Protein AF-A0A0B7JUS2-F1 (afdb_monomer)

Radius of gyration: 31.85 Å; Cα contacts (8 Å, |Δi|>4): 244; chains: 1; bounding box: 98×99×51 Å

Foldseek 3Di:
DDDDDDDDPDPDPPPPPDDDPPPPPPPPPPPPDPDDPVLPDQQWQAWFDDPNDTDTDGDDPQWGWDDDDLAIETFRPVDPDTWAFDDDDPQAWGDTPVDIDGHDPQQRGWEWEWRAQAPPRPRTRIHIDGHNDNDYTYGYHDDPPVVDPPVPPPPDDDDDDDDDDDDDDDDDDDDDDDDDDDDDDDDDDPPPPPPPPVVVVVVVVVVVVVVVVVVVVVVVVVD

Mean predicted aligned error: 17.85 Å

pLDDT: mean 74.77, std 21.95, range [39.03, 98.19]

Sequence (223 aa):
MRNYFFRAQQWCCTILTLGFLVLTPVAQQASSTTQAPDQYAPNFIGYVSSTGSYVRITCAPELIYSSSGSYAACLNMSHTRTAIATTCVSGSMPVYPRSTVTCPETAPLCAWDYVNSNLKDEVPLTMIGCGTTSDPWDYYRETTTSASLESTSYQGDSTTLETVTTSTSRETSFSSDTPSQDSPSKQTNLAWIAGPIVGGIAGIAIIALLSWIVILLRRRAAR

Solvent-accessible surface area (backbone atoms only — not comparable to full-atom values): 14709 Å² total; per-residue (Å²): 135,88,89,91,85,91,89,86,87,83,86,82,85,84,82,85,84,86,82,76,86,71,78,68,79,77,77,76,73,80,77,80,69,86,70,63,80,77,75,67,47,59,24,52,66,23,27,36,78,52,98,93,40,75,46,84,42,60,39,60,96,76,22,32,49,47,73,60,91,63,25,28,41,66,36,50,81,90,47,98,75,77,71,58,33,79,49,63,48,94,53,24,21,40,31,33,95,87,50,71,48,76,39,52,88,88,17,46,27,32,23,51,30,35,43,21,68,34,95,80,52,88,77,48,28,36,28,51,47,62,25,82,52,74,75,64,49,62,27,25,57,44,66,83,60,84,78,62,77,72,77,76,75,75,78,78,76,87,78,90,72,94,75,84,85,86,82,92,80,84,88,80,90,79,89,79,92,75,83,87,77,90,75,85,84,81,82,79,82,80,82,80,78,75,65,67,65,61,54,54,58,55,50,51,54,51,53,54,52,54,54,51,52,55,54,54,53,54,61,58,74,75,109

Organism: Bionectria ochroleuca (NCBI:txid29856)

Secondary structure (DSSP, 8-state):
-------SSSSSSSSSSSS-----------------GGGG-TTEEEEEEETTEEEEEE--TT-EEEEETTEEEEE-TTSS------EEETTTEEEETTEE-PPPTTS-EEEEEEEESSTT-SSPEEEEEEES--PPPEEESS-STTS-------------------------------------------TTS-HHHHHHHHHHHHHHHHHHHHHHHHHHHT-

Structure (mmCIF, N/CA/C/O backbone):
data_AF-A0A0B7JUS2-F1
#
_entry.id   AF-A0A0B7JUS2-F1
#
loop_
_atom_site.group_PDB
_atom_site.id
_atom_site.type_symbol
_atom_site.label_atom_id
_atom_site.label_alt_id
_atom_site.label_comp_id
_atom_site.label_asym_id
_atom_site.label_entity_id
_atom_site.label_seq_id
_atom_site.pdbx_PDB_ins_code
_atom_site.Cartn_x
_atom_site.Cartn_y
_atom_site.Cartn_z
_atom_site.occupancy
_atom_site.B_iso_or_equiv
_atom_site.auth_seq_id
_atom_site.auth_comp_id
_atom_site.auth_asym_id
_atom_site.auth_atom_id
_atom_site.pdbx_PDB_model_num
ATOM 1 N N . MET A 1 1 ? -32.398 -64.517 30.453 1.00 39.03 1 MET A N 1
ATOM 2 C CA . MET A 1 1 ? -31.268 -63.568 30.579 1.00 39.03 1 MET A CA 1
ATOM 3 C C . MET A 1 1 ? -31.424 -62.547 29.462 1.00 39.03 1 MET A C 1
ATOM 5 O O . MET A 1 1 ? -31.426 -62.936 28.309 1.00 39.03 1 MET A O 1
ATOM 9 N N . ARG A 1 2 ? -32.001 -61.386 29.790 1.00 45.00 2 ARG A N 1
ATOM 10 C CA . ARG A 1 2 ? -31.298 -60.106 30.016 1.00 45.00 2 ARG A CA 1
ATOM 11 C C . ARG A 1 2 ? -30.821 -59.484 28.697 1.00 45.00 2 ARG A C 1
ATOM 13 O O . ARG A 1 2 ? -29.834 -59.945 28.145 1.00 45.00 2 ARG A O 1
ATOM 20 N N . ASN A 1 3 ? -31.531 -58.449 28.230 1.00 42.88 3 ASN A N 1
ATOM 21 C CA . ASN A 1 3 ? -31.010 -57.081 28.047 1.00 42.88 3 ASN A CA 1
ATOM 22 C C . ASN A 1 3 ? -31.950 -56.243 27.151 1.00 42.88 3 ASN A C 1
ATOM 24 O O . ASN A 1 3 ? -31.751 -56.133 25.949 1.00 42.88 3 ASN A O 1
ATOM 28 N N . TYR A 1 4 ? -32.957 -55.618 27.770 1.00 46.12 4 TYR A N 1
ATOM 29 C CA . TYR A 1 4 ? -33.745 -54.514 27.206 1.00 46.12 4 TYR A CA 1
ATOM 30 C C . TYR A 1 4 ? -33.759 -53.378 28.226 1.00 46.12 4 TYR A C 1
ATOM 32 O O . TYR A 1 4 ? -34.726 -53.233 28.953 1.00 46.12 4 TYR A O 1
ATOM 40 N N . PHE A 1 5 ? -32.680 -52.615 28.358 1.00 51.25 5 PHE A N 1
ATOM 41 C CA . PHE A 1 5 ? -32.701 -51.361 29.116 1.00 51.25 5 PHE A CA 1
ATOM 42 C C . PHE A 1 5 ? -31.496 -50.532 28.677 1.00 51.25 5 PHE A C 1
ATOM 44 O O . PHE A 1 5 ? -30.383 -51.026 28.798 1.00 51.25 5 PHE A O 1
ATOM 51 N N . PHE A 1 6 ? -31.762 -49.328 28.154 1.00 41.69 6 PHE A N 1
ATOM 52 C CA . PHE A 1 6 ? -30.872 -48.181 27.858 1.00 41.69 6 PHE A CA 1
ATOM 53 C C . PHE A 1 6 ? -31.099 -47.570 26.462 1.00 41.69 6 PHE A C 1
ATOM 55 O O . PHE A 1 6 ? -30.217 -47.542 25.611 1.00 41.69 6 PHE A O 1
ATOM 62 N N . ARG A 1 7 ? -32.297 -47.020 26.229 1.00 46.94 7 ARG A N 1
ATOM 63 C CA . ARG A 1 7 ? -32.539 -45.983 25.206 1.00 46.94 7 ARG A CA 1
ATOM 64 C C . ARG A 1 7 ? -33.643 -45.038 25.684 1.00 46.94 7 ARG A C 1
ATOM 66 O O . ARG A 1 7 ? -34.773 -45.134 25.228 1.00 46.94 7 ARG A O 1
ATOM 73 N N . ALA A 1 8 ? -33.343 -44.159 26.640 1.00 48.91 8 ALA A N 1
ATOM 74 C CA . ALA A 1 8 ? -34.313 -43.145 27.078 1.00 48.91 8 ALA A CA 1
ATOM 75 C C . ALA A 1 8 ? -33.701 -41.805 27.529 1.00 48.91 8 ALA A C 1
ATOM 77 O O . ALA A 1 8 ? -34.406 -40.991 28.112 1.00 48.91 8 ALA A O 1
ATOM 78 N N . GLN A 1 9 ? -32.414 -41.531 27.279 1.00 47.81 9 GLN A N 1
ATOM 79 C CA . GLN A 1 9 ? -31.754 -40.395 27.941 1.00 47.81 9 GLN A CA 1
ATOM 80 C C . GLN A 1 9 ? -30.793 -39.618 27.037 1.00 47.81 9 GLN A C 1
ATOM 82 O O . GLN A 1 9 ? -29.640 -39.399 27.384 1.00 47.81 9 GLN A O 1
ATOM 87 N N . GLN A 1 10 ? -31.266 -39.202 25.857 1.00 47.12 10 GLN A N 1
ATOM 88 C CA . GLN A 1 10 ? -30.464 -38.373 24.938 1.00 47.12 10 GLN A CA 1
ATOM 89 C C . GLN A 1 10 ? -31.232 -37.247 24.223 1.00 47.12 10 GLN A C 1
ATOM 91 O O . GLN A 1 10 ? -30.682 -36.607 23.338 1.00 47.12 10 GLN A O 1
ATOM 96 N N . TRP A 1 11 ? -32.476 -36.952 24.618 1.00 47.97 11 TRP A N 1
ATOM 97 C CA . TRP A 1 11 ? -33.365 -36.045 23.867 1.00 47.97 11 TRP A CA 1
ATOM 98 C C . TRP A 1 11 ? -33.794 -34.773 24.623 1.00 47.97 11 TRP A C 1
ATOM 100 O O . TRP A 1 11 ? -34.804 -34.179 24.270 1.00 47.97 11 TRP A O 1
ATOM 110 N N . CYS A 1 12 ? -33.056 -34.329 25.651 1.00 41.72 12 CYS A N 1
ATOM 111 C CA . CYS A 1 12 ? -33.468 -33.158 26.451 1.00 41.72 12 CYS A CA 1
ATOM 112 C C . CYS A 1 12 ? -32.498 -31.959 26.451 1.00 41.72 12 CYS A C 1
ATOM 114 O O . CYS A 1 12 ? -32.797 -30.955 27.084 1.00 41.72 12 CYS A O 1
ATOM 116 N N . CYS A 1 13 ? -31.369 -32.011 25.732 1.00 42.12 13 CYS A N 1
ATOM 117 C CA . CYS A 1 13 ? -30.352 -30.941 25.768 1.00 42.12 13 CYS A CA 1
ATOM 118 C C . CYS A 1 13 ? -30.099 -30.232 24.424 1.00 42.12 13 CYS A C 1
ATOM 120 O O . CYS A 1 13 ? -29.044 -29.638 24.234 1.00 42.12 13 CYS A O 1
ATOM 122 N N . THR A 1 14 ? -31.050 -30.262 23.487 1.00 47.09 14 THR A N 1
ATOM 123 C CA . THR A 1 14 ? -30.890 -29.681 22.134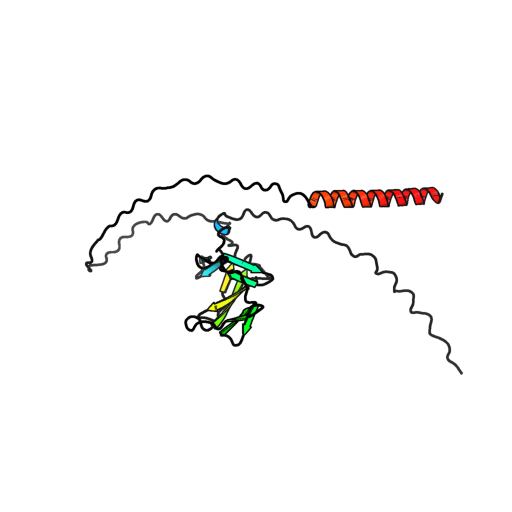 1.00 47.09 14 THR A CA 1
ATOM 124 C C . THR A 1 14 ? -31.897 -28.575 21.791 1.00 47.09 14 THR A C 1
ATOM 126 O O . THR A 1 14 ? -32.108 -28.288 20.619 1.00 47.09 14 THR A O 1
ATOM 129 N N . ILE A 1 15 ? -32.524 -27.925 22.783 1.00 49.84 15 ILE A N 1
ATOM 130 C CA . ILE A 1 15 ? -33.526 -26.854 22.542 1.00 49.84 15 ILE A CA 1
ATOM 131 C C . ILE A 1 15 ? -33.133 -25.493 23.171 1.00 49.84 15 ILE A C 1
ATOM 133 O O . ILE A 1 15 ? -33.895 -24.537 23.121 1.00 49.84 15 ILE A O 1
ATOM 137 N N . LEU A 1 16 ? -31.916 -25.331 23.706 1.00 47.72 16 LEU A N 1
ATOM 138 C CA . LEU A 1 16 ? -31.526 -24.110 24.441 1.00 47.72 16 LEU A CA 1
ATOM 139 C C . LEU A 1 16 ? -30.267 -23.399 23.911 1.00 47.72 16 LEU A C 1
ATOM 141 O O . LEU A 1 16 ? -29.521 -22.798 24.673 1.00 47.72 16 LEU A O 1
ATOM 145 N N . THR A 1 17 ? -30.050 -23.418 22.592 1.00 49.06 17 THR A N 1
ATOM 146 C CA . THR A 1 17 ? -28.997 -22.629 21.913 1.00 49.06 17 THR A CA 1
ATOM 147 C C . THR A 1 17 ? -29.486 -21.986 20.607 1.00 49.06 17 THR A C 1
ATOM 149 O O . THR A 1 17 ? -28.741 -21.873 19.641 1.00 49.06 17 THR A O 1
ATOM 152 N N . LEU A 1 18 ? -30.752 -21.553 20.551 1.00 51.19 18 LEU A N 1
ATOM 153 C CA . LEU A 1 18 ? -31.357 -20.946 19.349 1.00 51.19 18 LEU A CA 1
ATOM 154 C C . LEU A 1 18 ? -31.764 -19.474 19.516 1.00 51.19 18 LEU A C 1
ATOM 156 O O . LEU A 1 18 ? -32.578 -18.959 18.757 1.00 51.19 18 LEU A O 1
ATOM 160 N N . GLY A 1 19 ? -31.205 -18.767 20.496 1.00 50.59 19 GLY A N 1
ATOM 161 C CA . GLY A 1 19 ? -31.639 -17.400 20.761 1.00 50.59 19 GLY A CA 1
ATOM 162 C C . GLY A 1 19 ? -30.626 -16.582 21.522 1.00 50.59 19 GLY A C 1
ATOM 163 O O . GLY A 1 19 ? -30.907 -16.225 22.648 1.00 50.59 19 GLY A O 1
ATOM 164 N N . PHE A 1 20 ? -29.470 -16.312 20.919 1.00 47.41 20 PHE A N 1
ATOM 165 C CA . PHE A 1 20 ? -28.696 -15.089 21.157 1.00 47.41 20 PHE A CA 1
ATOM 166 C C . PHE A 1 20 ? -27.606 -14.972 20.079 1.00 47.41 20 PHE A C 1
ATOM 168 O O . PHE A 1 20 ? -26.412 -14.927 20.354 1.00 47.41 20 PHE A O 1
ATOM 175 N N . LEU A 1 21 ? -28.028 -14.872 18.813 1.00 47.91 21 LEU A N 1
ATOM 176 C CA . LEU A 1 21 ? -27.292 -14.029 17.869 1.00 47.91 21 LEU A CA 1
ATOM 177 C C . LEU A 1 21 ? -27.532 -12.590 18.340 1.00 47.91 21 LEU A C 1
ATOM 179 O O . LEU A 1 21 ? -28.421 -11.896 17.848 1.00 47.91 21 LEU A O 1
ATOM 183 N N . VAL A 1 22 ? -26.803 -12.180 19.383 1.00 48.50 22 VAL A N 1
ATOM 184 C CA . VAL A 1 22 ? -26.641 -10.767 19.713 1.00 48.50 22 VAL A CA 1
ATOM 185 C C . VAL A 1 22 ? -25.911 -10.190 18.507 1.00 48.50 22 VAL A C 1
ATOM 187 O O . VAL A 1 22 ? -24.693 -10.289 18.401 1.00 48.50 22 VAL A O 1
ATOM 190 N N . LEU A 1 23 ? -26.671 -9.644 17.559 1.00 50.03 23 LEU A N 1
ATOM 191 C CA . LEU A 1 23 ? -26.182 -8.609 16.664 1.00 50.03 23 LEU A CA 1
ATOM 192 C C . LEU A 1 23 ? -25.763 -7.461 17.578 1.00 50.03 23 LEU A C 1
ATOM 194 O O . LEU A 1 23 ? -26.564 -6.580 17.888 1.00 50.03 23 LEU A O 1
ATOM 198 N N . THR A 1 24 ? -24.542 -7.520 18.105 1.00 49.78 24 THR A N 1
ATOM 199 C CA . THR A 1 24 ? -23.924 -6.351 18.700 1.00 49.78 24 THR A CA 1
ATOM 200 C C . THR A 1 24 ? -23.832 -5.347 17.559 1.00 49.78 24 THR A C 1
ATOM 202 O O . THR A 1 24 ? -23.212 -5.649 16.535 1.00 49.78 24 THR A O 1
ATOM 205 N N . PRO A 1 25 ? -24.495 -4.181 17.650 1.00 49.66 25 PRO A N 1
ATOM 206 C CA . PRO A 1 25 ? -24.184 -3.115 16.727 1.00 49.66 25 PRO A CA 1
ATOM 207 C C . PRO A 1 25 ? -22.729 -2.771 17.024 1.00 49.66 25 PRO A C 1
ATOM 209 O O . PRO A 1 25 ? -22.423 -2.171 18.055 1.00 49.66 25 PRO A O 1
ATOM 212 N N . VAL A 1 26 ? -21.814 -3.231 16.168 1.00 58.28 26 VAL A N 1
ATOM 213 C CA . VAL A 1 26 ? -20.473 -2.668 16.112 1.00 58.28 26 VAL A CA 1
ATOM 214 C C . VAL A 1 26 ? -20.716 -1.198 15.824 1.00 58.28 26 VAL A C 1
ATOM 216 O O . VAL A 1 26 ? -21.088 -0.821 14.714 1.00 58.28 26 VAL A O 1
ATOM 219 N N . ALA A 1 27 ? -20.627 -0.383 16.871 1.00 50.25 27 ALA A N 1
ATOM 220 C CA . ALA A 1 27 ? -20.610 1.053 16.753 1.00 50.25 27 ALA A CA 1
ATOM 221 C C . ALA A 1 27 ? -19.344 1.374 15.961 1.00 50.25 27 ALA A C 1
ATOM 223 O O . ALA A 1 27 ? -18.257 1.475 16.526 1.00 50.25 27 ALA A O 1
ATOM 224 N N . GLN A 1 28 ? -19.472 1.453 14.636 1.00 46.56 28 GLN A N 1
ATOM 225 C CA . GLN A 1 28 ? -18.470 2.069 13.784 1.00 46.56 28 GLN A CA 1
ATOM 226 C C . GLN A 1 28 ? -18.454 3.542 14.179 1.00 46.56 28 GLN A C 1
ATOM 228 O O . GLN A 1 28 ? -19.209 4.358 13.653 1.00 46.56 28 GLN A O 1
ATOM 233 N N . GLN A 1 29 ? -17.654 3.864 15.194 1.00 41.31 29 GLN A N 1
ATOM 234 C CA . GLN A 1 29 ? -17.274 5.234 15.469 1.00 41.31 29 GLN A CA 1
ATOM 235 C C . GLN A 1 29 ? -16.578 5.727 14.206 1.00 41.31 29 GLN A C 1
ATOM 237 O O . GLN A 1 29 ? -15.488 5.276 13.862 1.00 41.31 29 GLN A O 1
ATOM 242 N N . ALA A 1 30 ? -17.262 6.602 13.474 1.00 47.75 30 ALA A N 1
ATOM 243 C CA . ALA A 1 30 ? -16.656 7.362 12.403 1.00 47.75 30 ALA A CA 1
ATOM 244 C C . ALA A 1 30 ? -15.668 8.329 13.060 1.00 47.75 30 ALA A C 1
ATOM 246 O O . ALA A 1 30 ? -16.024 9.444 13.437 1.00 47.75 30 ALA A O 1
ATOM 247 N N . SER A 1 31 ? -14.439 7.862 13.269 1.00 45.72 31 SER A N 1
ATOM 248 C CA . SER A 1 31 ? -13.312 8.708 13.630 1.00 45.72 31 SER A CA 1
ATOM 249 C C . SER A 1 31 ? -13.050 9.635 12.451 1.00 45.72 31 SER A C 1
ATOM 251 O O . SER A 1 31 ? -12.354 9.280 11.503 1.00 45.72 31 SER A O 1
ATOM 253 N N . SER A 1 32 ? -13.660 10.818 12.466 1.00 45.09 32 SER A N 1
ATOM 254 C CA . SER A 1 32 ? -13.294 11.901 11.561 1.00 45.09 32 SER A CA 1
ATOM 255 C C . SER A 1 32 ? -11.988 12.508 12.066 1.00 45.09 32 SER A C 1
ATOM 257 O O . SER A 1 32 ? -11.980 13.558 12.709 1.00 45.09 32 SER A O 1
ATOM 259 N N . THR A 1 33 ? -10.881 11.801 11.848 1.00 45.97 33 THR A N 1
ATOM 260 C CA . THR A 1 33 ? -9.547 12.359 12.049 1.00 45.97 33 THR A CA 1
ATOM 261 C C . THR A 1 33 ? -9.387 13.484 11.035 1.00 45.97 33 THR A C 1
ATOM 263 O O . THR A 1 33 ? -9.500 13.258 9.830 1.00 45.97 33 THR A O 1
ATOM 266 N N . THR A 1 34 ? -9.173 14.707 11.515 1.00 43.94 34 THR A N 1
ATOM 267 C CA . THR A 1 34 ? -8.807 15.862 10.689 1.00 43.94 34 THR A CA 1
ATOM 268 C C . THR A 1 34 ? -7.457 15.570 10.034 1.00 43.94 34 THR A C 1
ATOM 270 O O . THR A 1 34 ? -6.402 15.864 10.588 1.00 43.94 34 THR A O 1
ATOM 273 N N . GLN A 1 35 ? -7.495 14.900 8.885 1.00 49.31 35 GLN A N 1
ATOM 274 C CA . GLN A 1 35 ? -6.332 14.546 8.082 1.00 49.31 35 GLN A CA 1
ATOM 275 C C . GLN A 1 35 ? -5.715 15.826 7.518 1.00 49.31 35 GLN A C 1
ATOM 277 O O . GLN A 1 35 ? -6.418 16.656 6.938 1.00 49.31 35 GLN A O 1
ATOM 282 N N . ALA A 1 36 ? -4.402 15.988 7.695 1.00 55.22 36 ALA A N 1
ATOM 283 C CA . ALA A 1 36 ? -3.665 17.103 7.119 1.00 55.22 36 ALA A CA 1
ATOM 284 C C . ALA A 1 36 ? -3.895 17.162 5.591 1.00 55.22 36 ALA A C 1
ATOM 286 O O . ALA A 1 36 ? -3.914 16.111 4.941 1.00 55.22 36 ALA A O 1
ATOM 287 N N . PRO A 1 37 ? -4.061 18.361 5.004 1.00 56.62 37 PRO A N 1
ATOM 288 C CA . PRO A 1 37 ? -4.449 18.541 3.600 1.00 56.62 37 PRO A CA 1
ATOM 289 C C . PRO A 1 37 ? -3.516 17.854 2.582 1.00 56.62 37 PRO A C 1
ATOM 291 O O . PRO A 1 37 ? -3.963 17.518 1.489 1.00 56.62 37 PRO A O 1
ATOM 294 N N . ASP A 1 38 ? -2.269 17.542 2.948 1.00 54.72 38 ASP A N 1
ATOM 295 C CA . ASP A 1 38 ? -1.310 16.838 2.080 1.00 54.72 38 ASP A CA 1
ATOM 296 C C . ASP A 1 38 ? -1.563 15.327 1.917 1.00 54.72 38 ASP A C 1
ATOM 298 O O . ASP A 1 38 ? -1.042 14.715 0.976 1.00 54.72 38 ASP A O 1
ATOM 302 N N . GLN A 1 39 ? -2.393 14.709 2.770 1.00 59.00 39 GLN A N 1
ATOM 303 C CA . GLN A 1 39 ? -2.814 13.309 2.589 1.00 59.00 39 GLN A CA 1
ATOM 304 C C . GLN A 1 39 ? -3.817 13.113 1.444 1.00 59.00 39 GLN A C 1
ATOM 306 O O . GLN A 1 39 ? -4.120 11.978 1.086 1.00 59.00 39 GLN A O 1
ATOM 311 N N . TYR A 1 40 ? -4.311 14.198 0.842 1.00 68.94 40 TYR A N 1
ATOM 312 C CA . TYR A 1 40 ? -5.299 14.137 -0.237 1.00 68.94 40 TYR A CA 1
ATOM 313 C C . TYR A 1 40 ? -4.702 14.011 -1.638 1.00 68.94 40 TYR A C 1
ATOM 315 O O . TYR A 1 40 ? -5.45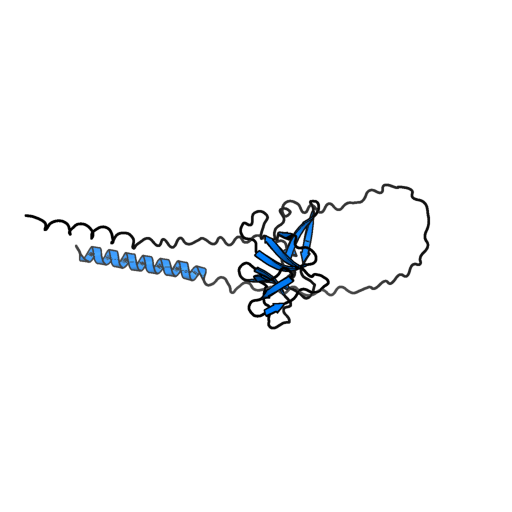5 13.878 -2.606 1.00 68.94 40 TYR A O 1
ATOM 323 N N . ALA A 1 41 ? -3.375 14.044 -1.787 1.00 88.81 41 ALA A N 1
ATOM 324 C CA . ALA A 1 41 ? -2.782 13.836 -3.100 1.00 88.81 41 ALA A CA 1
ATOM 325 C C . ALA A 1 41 ? -3.096 12.403 -3.584 1.00 88.81 41 ALA A C 1
ATOM 327 O O . ALA A 1 41 ? -2.735 11.442 -2.904 1.00 88.81 41 ALA A O 1
ATOM 328 N N . PRO A 1 42 ? -3.732 12.222 -4.756 1.00 91.69 42 PRO A N 1
ATOM 329 C CA . PRO A 1 42 ? -4.195 10.906 -5.208 1.00 91.69 42 PRO A CA 1
ATOM 330 C C . PRO A 1 42 ? -3.042 9.925 -5.468 1.00 91.69 42 PRO A C 1
ATOM 332 O O . PRO A 1 42 ? -3.235 8.716 -5.470 1.00 91.69 42 PRO A O 1
ATOM 335 N N . ASN A 1 43 ? -1.823 10.423 -5.670 1.00 94.88 43 ASN A N 1
ATOM 336 C CA . ASN A 1 43 ? -0.623 9.614 -5.852 1.00 94.88 43 ASN A CA 1
ATOM 337 C C . ASN A 1 43 ? 0.142 9.344 -4.543 1.00 94.88 43 ASN A C 1
ATOM 339 O O . ASN A 1 43 ? 1.230 8.777 -4.596 1.00 94.88 43 ASN A O 1
ATOM 343 N N . PHE A 1 44 ? -0.359 9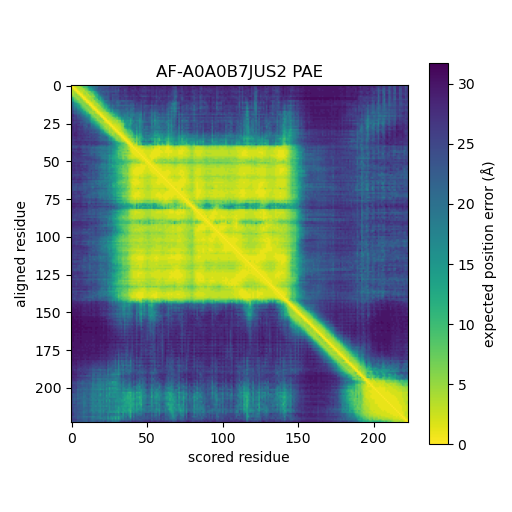.764 -3.380 1.00 94.88 44 PHE A N 1
ATOM 344 C CA . PHE A 1 44 ? 0.322 9.554 -2.103 1.00 94.88 44 PHE A CA 1
ATOM 345 C C . PHE A 1 44 ? 0.220 8.096 -1.640 1.00 94.88 44 PHE A C 1
ATOM 347 O O . PHE A 1 44 ? -0.876 7.565 -1.488 1.00 94.88 44 PHE A O 1
ATOM 354 N N . ILE A 1 45 ? 1.374 7.462 -1.402 1.00 95.88 45 ILE A N 1
ATOM 355 C CA . ILE A 1 45 ? 1.453 6.084 -0.893 1.00 95.88 45 ILE A CA 1
ATOM 356 C C . ILE A 1 45 ? 1.558 6.109 0.633 1.00 95.88 45 ILE A C 1
ATOM 358 O O . ILE A 1 45 ? 0.757 5.484 1.328 1.00 95.88 45 ILE A O 1
ATOM 362 N N . GLY A 1 46 ? 2.548 6.841 1.147 1.00 94.94 46 GLY A N 1
ATOM 363 C CA . GLY A 1 46 ? 2.893 6.882 2.563 1.00 94.94 46 GLY A CA 1
ATOM 364 C C . GLY A 1 46 ? 4.260 7.520 2.797 1.00 94.94 46 GLY A C 1
ATOM 365 O O . GLY A 1 46 ? 4.849 8.129 1.901 1.00 94.94 46 GLY A O 1
ATOM 366 N N . TYR A 1 47 ? 4.775 7.361 4.006 1.00 94.44 47 TYR A N 1
ATOM 367 C CA . TYR A 1 47 ? 6.106 7.785 4.413 1.00 94.44 47 TYR A CA 1
ATOM 368 C C . TYR A 1 47 ? 6.986 6.570 4.697 1.00 94.44 47 TYR A C 1
ATOM 370 O O . TYR A 1 47 ? 6.522 5.617 5.316 1.00 94.44 47 TYR A O 1
ATOM 378 N N . VAL A 1 48 ? 8.256 6.621 4.304 1.00 94.44 48 VAL A N 1
ATOM 379 C CA . VAL A 1 48 ? 9.259 5.601 4.657 1.00 94.44 48 VAL A CA 1
ATOM 380 C C . VAL A 1 48 ? 10.224 6.191 5.674 1.00 94.44 48 VAL A C 1
ATOM 382 O O . VAL A 1 48 ? 10.653 7.338 5.527 1.00 94.44 48 VAL A O 1
ATOM 385 N N . SER A 1 49 ? 10.560 5.421 6.710 1.00 91.00 49 SER A N 1
ATOM 386 C CA . SER A 1 49 ? 11.590 5.810 7.672 1.00 91.00 49 SER A CA 1
ATOM 387 C C . SER A 1 49 ? 12.973 5.522 7.089 1.00 91.00 49 SER A C 1
ATOM 389 O O . SER A 1 49 ? 13.333 4.369 6.870 1.00 91.00 49 SER A O 1
ATOM 391 N N . SER A 1 50 ? 13.754 6.569 6.841 1.00 89.19 50 SER A N 1
ATOM 392 C CA . SER A 1 50 ? 15.154 6.469 6.431 1.00 89.19 50 SER A CA 1
ATOM 393 C C . SER A 1 50 ? 16.001 7.299 7.383 1.00 89.19 50 SER A C 1
ATOM 395 O O . SER A 1 50 ? 15.772 8.498 7.547 1.00 89.19 50 SER A O 1
ATOM 397 N N . THR A 1 51 ? 16.987 6.670 8.030 1.00 89.56 51 THR A N 1
ATOM 398 C CA . THR A 1 51 ? 17.942 7.352 8.931 1.00 89.56 51 THR A CA 1
ATOM 399 C C . THR A 1 51 ? 17.269 8.220 10.011 1.00 89.56 51 THR A C 1
ATOM 401 O O . THR A 1 51 ? 17.739 9.306 10.332 1.00 89.56 51 THR A O 1
ATOM 404 N N . GLY A 1 52 ? 16.127 7.771 10.547 1.00 84.50 52 GLY A N 1
ATOM 405 C CA . GLY A 1 52 ? 15.368 8.496 11.577 1.00 84.50 52 GLY A CA 1
ATOM 406 C C . GLY A 1 52 ? 14.491 9.646 11.064 1.00 84.50 52 GLY A C 1
ATOM 407 O O . GLY A 1 52 ? 13.809 10.281 11.862 1.00 84.50 52 GLY A O 1
ATOM 408 N N . SER A 1 53 ? 14.467 9.900 9.753 1.00 87.81 53 SER A N 1
ATOM 409 C CA . SER A 1 53 ? 13.576 10.871 9.108 1.00 87.81 53 SER A CA 1
ATOM 410 C C . SER A 1 53 ? 12.525 10.165 8.254 1.00 87.81 53 SER A C 1
ATOM 412 O O . SER A 1 53 ? 12.795 9.125 7.656 1.00 87.81 53 SER A O 1
ATOM 414 N N . TYR A 1 54 ? 11.321 10.732 8.180 1.00 89.12 54 TYR A N 1
ATOM 415 C CA . TYR A 1 54 ? 10.254 10.222 7.321 1.00 89.12 54 TYR A CA 1
ATOM 416 C C . TYR A 1 54 ? 10.277 10.936 5.973 1.00 89.12 54 TYR A C 1
ATOM 418 O O . TYR A 1 54 ? 10.106 12.153 5.906 1.00 89.12 54 TYR A O 1
ATOM 426 N N . VAL A 1 55 ? 10.461 10.175 4.897 1.00 91.94 55 VAL A N 1
ATOM 427 C CA . VAL A 1 55 ? 10.431 10.694 3.526 1.00 91.94 55 VAL A CA 1
ATOM 428 C C . VAL A 1 55 ? 9.089 10.352 2.900 1.00 91.94 55 VAL A C 1
ATOM 430 O O . VAL A 1 55 ? 8.641 9.207 2.956 1.00 91.94 55 VAL A O 1
ATOM 433 N N . ARG A 1 56 ? 8.436 11.351 2.305 1.00 93.00 56 ARG A N 1
ATOM 434 C CA . ARG A 1 56 ? 7.168 11.178 1.592 1.00 93.00 56 ARG A CA 1
ATOM 435 C C . ARG A 1 56 ? 7.398 10.411 0.293 1.00 93.00 56 ARG A C 1
ATOM 437 O O . ARG A 1 56 ? 8.174 10.861 -0.546 1.00 93.00 56 ARG A O 1
ATOM 444 N N . ILE A 1 57 ? 6.670 9.317 0.100 1.00 95.25 57 ILE A N 1
ATOM 445 C CA . ILE A 1 57 ? 6.697 8.525 -1.128 1.00 95.25 57 ILE A CA 1
ATOM 446 C C . ILE A 1 57 ? 5.364 8.660 -1.864 1.00 95.25 57 ILE A C 1
ATOM 448 O O . ILE A 1 57 ? 4.275 8.535 -1.293 1.00 95.25 57 ILE A O 1
ATOM 452 N N . THR A 1 58 ? 5.460 8.919 -3.164 1.00 96.00 58 THR A N 1
ATOM 453 C CA . THR A 1 58 ? 4.325 8.982 -4.082 1.00 96.00 58 THR A CA 1
ATOM 454 C C . THR A 1 58 ? 4.521 8.029 -5.246 1.00 96.00 58 THR A C 1
ATOM 456 O O . THR A 1 58 ? 5.649 7.748 -5.649 1.00 96.00 58 THR A O 1
ATOM 459 N N . CYS A 1 59 ? 3.417 7.603 -5.847 1.00 96.06 59 CYS A N 1
ATOM 460 C CA . CYS A 1 59 ? 3.421 7.014 -7.172 1.00 96.06 59 CYS A CA 1
ATOM 461 C C . CYS A 1 59 ? 4.009 7.993 -8.207 1.00 96.06 59 CYS A C 1
ATOM 463 O O . CYS A 1 59 ? 4.041 9.211 -7.990 1.00 96.06 59 CYS A O 1
ATOM 465 N N . ALA A 1 60 ? 4.429 7.459 -9.360 1.00 94.19 60 ALA A N 1
ATOM 466 C CA . ALA A 1 60 ? 4.811 8.274 -10.512 1.00 94.19 60 ALA A CA 1
ATOM 467 C C . ALA A 1 60 ? 3.673 9.250 -10.901 1.00 94.19 60 ALA A C 1
ATOM 469 O O . ALA A 1 60 ? 2.511 8.934 -10.645 1.00 94.19 60 ALA A O 1
ATOM 470 N N . PRO A 1 61 ? 3.961 10.409 -11.525 1.00 91.12 61 PRO A N 1
ATOM 471 C CA . PRO A 1 61 ? 2.981 11.490 -11.714 1.00 91.12 61 PRO A CA 1
ATOM 472 C C . PRO A 1 61 ? 1.676 11.104 -12.430 1.00 91.12 61 PRO A C 1
ATOM 474 O O . PRO A 1 61 ? 0.646 11.730 -12.206 1.00 91.12 61 PRO A O 1
ATOM 477 N N . GLU A 1 62 ? 1.702 10.072 -13.273 1.00 92.38 62 GLU A N 1
ATOM 478 C CA . GLU A 1 62 ? 0.540 9.585 -14.034 1.00 92.38 62 GLU A CA 1
ATOM 479 C C . GLU A 1 62 ? -0.220 8.445 -13.338 1.00 92.38 62 GLU A C 1
ATOM 481 O O . GLU A 1 62 ? -1.206 7.917 -13.863 1.00 92.38 62 GLU A O 1
ATOM 486 N N . LEU A 1 63 ? 0.265 8.018 -12.174 1.00 94.75 63 LEU A N 1
ATOM 487 C CA . LEU A 1 63 ? -0.263 6.892 -11.427 1.00 94.75 63 LEU A CA 1
ATOM 488 C C . LEU A 1 63 ? -0.956 7.376 -10.157 1.00 94.75 63 LEU A C 1
ATOM 490 O O . LEU A 1 63 ? -0.502 8.288 -9.469 1.00 94.75 63 LEU A O 1
ATOM 494 N N . ILE A 1 64 ? -2.050 6.707 -9.826 1.00 94.75 64 ILE A N 1
ATOM 495 C CA . ILE A 1 64 ? -2.864 6.986 -8.651 1.00 94.75 64 ILE A CA 1
ATOM 496 C C . ILE A 1 64 ? -2.755 5.800 -7.706 1.00 94.75 64 ILE A C 1
ATOM 498 O O . ILE A 1 64 ? -2.819 4.644 -8.132 1.00 94.75 64 ILE A O 1
ATOM 502 N N . TYR A 1 65 ? -2.574 6.088 -6.423 1.00 95.25 65 TYR A N 1
ATOM 503 C CA . TYR A 1 65 ? -2.589 5.068 -5.394 1.00 95.25 65 TYR A CA 1
ATOM 504 C C . TYR A 1 65 ? -4.009 4.502 -5.274 1.00 95.25 65 TYR A C 1
ATOM 506 O O . TYR A 1 65 ? -4.986 5.237 -5.117 1.00 95.25 65 TYR A O 1
ATOM 514 N N . SER A 1 66 ? -4.134 3.184 -5.356 1.00 94.75 66 SER A N 1
ATOM 515 C CA . SER A 1 66 ? -5.409 2.489 -5.242 1.00 94.75 66 SER A CA 1
ATOM 516 C C . SER A 1 66 ? -5.230 1.197 -4.458 1.00 94.75 66 SER A C 1
ATOM 518 O O . SER A 1 66 ? -4.186 0.550 -4.537 1.00 94.75 66 SER A O 1
ATOM 520 N N . SER A 1 67 ? -6.253 0.815 -3.700 1.00 95.31 67 SER A N 1
ATOM 521 C CA . SER A 1 67 ? -6.267 -0.421 -2.925 1.00 95.31 67 SER A CA 1
ATOM 522 C C . SER A 1 67 ? -7.527 -1.238 -3.190 1.00 95.31 67 SER A C 1
ATOM 524 O O . SER A 1 67 ? -8.592 -0.708 -3.514 1.00 95.31 67 SER A O 1
ATOM 526 N N . SER A 1 68 ? -7.396 -2.558 -3.076 1.00 94.12 68 SER A N 1
ATOM 527 C CA . SER A 1 68 ? -8.499 -3.507 -3.200 1.00 94.12 68 SER A CA 1
ATOM 528 C C . SER A 1 68 ? -8.220 -4.739 -2.345 1.00 94.12 68 SER A C 1
ATOM 530 O O . SER A 1 68 ? -7.200 -5.409 -2.514 1.00 94.12 68 SER A O 1
ATOM 532 N N . GLY A 1 69 ? -9.125 -5.041 -1.411 1.00 94.88 69 GLY A N 1
ATOM 533 C CA . GLY A 1 69 ? -8.909 -6.101 -0.426 1.00 94.88 69 GLY A CA 1
ATOM 534 C C . GLY A 1 69 ? -7.666 -5.824 0.422 1.00 94.88 69 GLY A C 1
ATOM 535 O O . GLY A 1 69 ? -7.514 -4.724 0.945 1.00 94.88 69 GLY A O 1
ATOM 536 N N . SER A 1 70 ? -6.776 -6.811 0.523 1.00 96.88 70 SER A N 1
ATOM 537 C CA . SER A 1 70 ? -5.506 -6.718 1.261 1.00 96.88 70 SER A CA 1
ATOM 538 C C . SER A 1 70 ? -4.345 -6.168 0.427 1.00 96.88 70 SER A C 1
ATOM 540 O O . SER A 1 70 ? -3.204 -6.247 0.868 1.00 96.88 70 SER A O 1
ATOM 542 N N . TYR A 1 71 ? -4.607 -5.642 -0.775 1.00 97.56 71 TYR A N 1
ATOM 543 C CA . TYR A 1 71 ? -3.560 -5.227 -1.705 1.00 97.56 71 TYR A CA 1
ATOM 544 C C . TYR A 1 71 ? -3.667 -3.758 -2.104 1.00 97.56 71 TYR A C 1
ATOM 546 O O . TYR A 1 71 ? -4.757 -3.182 -2.148 1.00 97.56 71 TYR A O 1
ATOM 554 N N . ALA A 1 72 ? -2.527 -3.166 -2.448 1.00 97.25 72 ALA A N 1
ATOM 555 C CA . ALA A 1 72 ? -2.423 -1.817 -2.983 1.00 97.25 72 ALA A CA 1
ATOM 556 C C . ALA A 1 72 ? -1.492 -1.767 -4.201 1.00 97.25 72 ALA A C 1
ATOM 558 O O . ALA A 1 72 ? -0.625 -2.621 -4.366 1.00 97.25 72 ALA A O 1
ATOM 559 N N . ALA A 1 73 ? -1.681 -0.775 -5.068 1.00 96.75 73 ALA A N 1
ATOM 560 C CA . ALA A 1 73 ? -0.787 -0.498 -6.186 1.00 96.75 73 ALA A CA 1
ATOM 561 C C . ALA A 1 73 ? -0.914 0.951 -6.673 1.00 96.75 73 ALA A C 1
ATOM 563 O O . ALA A 1 73 ? -1.921 1.626 -6.452 1.00 96.75 73 ALA A O 1
ATOM 564 N N . CYS A 1 74 ? 0.099 1.393 -7.412 1.00 95.88 74 CYS A N 1
ATOM 565 C CA . CYS A 1 74 ? 0.050 2.597 -8.229 1.00 95.88 74 CYS A CA 1
ATOM 566 C C . CYS A 1 74 ? -0.521 2.252 -9.611 1.00 95.88 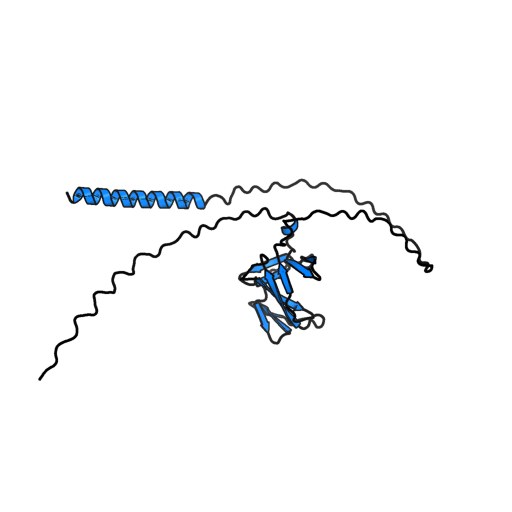74 CYS A C 1
ATOM 568 O O . CYS A 1 74 ? 0.104 1.521 -10.379 1.00 95.88 74 CYS A O 1
ATOM 570 N N . LEU A 1 75 ? -1.711 2.758 -9.931 1.00 94.69 75 LEU A N 1
ATOM 571 C CA . LEU A 1 75 ? -2.465 2.393 -11.131 1.00 94.69 75 LEU A CA 1
ATOM 572 C C . LEU A 1 75 ? -2.624 3.588 -12.074 1.00 94.69 75 LEU A C 1
ATOM 574 O O . LEU A 1 75 ? -2.907 4.702 -11.641 1.00 94.69 75 LEU A O 1
ATOM 578 N N . ASN A 1 76 ? -2.501 3.349 -13.381 1.00 93.88 76 ASN A N 1
ATOM 579 C CA . ASN A 1 76 ? -2.808 4.354 -14.396 1.00 93.88 76 ASN A CA 1
ATOM 580 C C . ASN A 1 76 ? -4.320 4.334 -14.686 1.00 93.88 76 ASN A C 1
ATOM 582 O O . ASN A 1 76 ? -4.821 3.378 -15.282 1.00 93.88 76 ASN A O 1
ATOM 586 N N . MET A 1 77 ? -5.048 5.383 -14.287 1.00 84.25 77 MET A N 1
ATOM 587 C CA . MET A 1 77 ? -6.508 5.461 -14.479 1.00 84.25 77 MET A CA 1
ATOM 588 C C . MET A 1 77 ? -6.952 5.561 -15.945 1.00 84.25 77 MET A C 1
ATOM 590 O O . MET A 1 77 ? -8.125 5.345 -16.239 1.00 84.25 77 MET A O 1
ATOM 594 N N . SER A 1 78 ? -6.040 5.846 -16.877 1.00 86.94 78 SER A N 1
ATOM 595 C CA . SER A 1 78 ? -6.363 5.905 -18.308 1.00 86.94 78 SER A CA 1
ATOM 596 C C . SER A 1 78 ? -6.569 4.516 -18.925 1.00 86.94 78 SER A C 1
ATOM 598 O O . SER A 1 78 ? -7.082 4.403 -20.037 1.00 86.94 78 SER A O 1
ATOM 600 N N . HIS A 1 79 ? -6.179 3.445 -18.225 1.00 79.50 79 HIS A N 1
ATOM 601 C CA . HIS A 1 79 ? -6.310 2.077 -18.715 1.00 79.50 79 HIS A CA 1
ATOM 602 C C . HIS A 1 79 ? -7.599 1.428 -18.202 1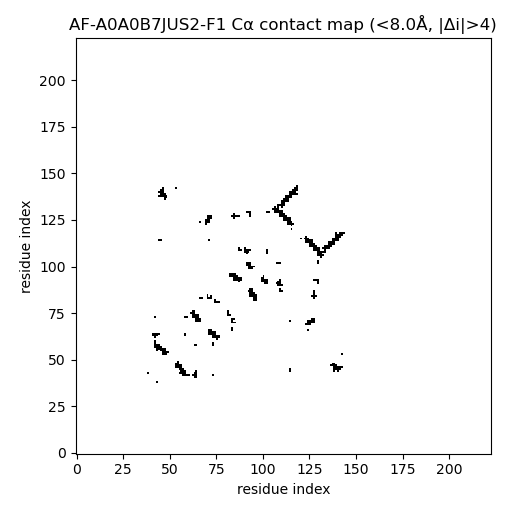.00 79.50 79 HIS A C 1
ATOM 604 O O . HIS A 1 79 ? -7.882 1.407 -17.009 1.00 79.50 79 HIS A O 1
ATOM 610 N N . THR A 1 80 ? -8.353 0.792 -19.101 1.00 67.56 80 THR A N 1
ATOM 611 C CA . THR A 1 80 ? -9.611 0.083 -18.784 1.00 67.56 80 THR A CA 1
ATOM 612 C C . THR A 1 80 ? -9.423 -1.186 -17.943 1.00 67.56 80 THR A C 1
ATOM 614 O O . THR A 1 80 ? -10.399 -1.849 -17.592 1.00 67.56 80 THR A O 1
ATOM 617 N N . ARG A 1 81 ? -8.175 -1.555 -17.623 1.00 66.69 81 ARG A N 1
ATOM 618 C CA . ARG A 1 81 ? -7.821 -2.733 -16.823 1.00 66.69 81 ARG A CA 1
ATOM 619 C C . ARG A 1 81 ? -6.805 -2.368 -15.748 1.00 66.69 81 ARG A C 1
ATOM 621 O O . ARG A 1 81 ? -5.612 -2.605 -15.902 1.00 66.69 81 ARG A O 1
ATOM 628 N N . THR A 1 82 ? -7.293 -1.819 -14.648 1.00 82.94 82 THR A N 1
ATOM 629 C CA . THR A 1 82 ? -6.508 -1.595 -13.436 1.00 82.94 82 THR A CA 1
ATOM 630 C C . THR A 1 82 ? -6.612 -2.832 -12.546 1.00 82.94 82 THR A C 1
ATOM 632 O O . THR A 1 82 ? -7.572 -3.030 -11.808 1.00 82.94 82 THR A O 1
ATOM 635 N N . ALA A 1 83 ? -5.642 -3.732 -12.686 1.00 91.50 83 ALA A N 1
ATOM 636 C CA . ALA A 1 83 ? -5.536 -4.925 -11.859 1.00 91.50 83 ALA A CA 1
ATOM 637 C C . ALA A 1 83 ? -4.396 -4.746 -10.850 1.00 91.50 83 ALA A C 1
ATOM 639 O O . ALA A 1 83 ? -3.334 -4.240 -11.204 1.00 91.50 83 ALA A O 1
ATOM 640 N N . ILE A 1 84 ? -4.613 -5.177 -9.608 1.00 95.81 84 ILE A N 1
ATOM 641 C CA . ILE A 1 84 ? -3.599 -5.166 -8.549 1.00 95.81 84 ILE A CA 1
ATOM 642 C C . ILE A 1 84 ? -2.967 -6.559 -8.486 1.00 95.81 84 ILE A C 1
ATOM 644 O O . ILE A 1 84 ? -3.682 -7.561 -8.551 1.00 95.81 84 ILE A O 1
ATOM 648 N N . ALA A 1 85 ? -1.637 -6.624 -8.424 1.00 96.94 85 ALA A N 1
ATOM 649 C CA . ALA A 1 85 ? -0.924 -7.887 -8.286 1.00 96.94 85 ALA A CA 1
ATOM 650 C C . ALA A 1 85 ? -1.138 -8.470 -6.881 1.00 96.94 85 ALA A C 1
ATOM 652 O O . ALA A 1 85 ? -1.147 -7.729 -5.901 1.00 96.94 85 ALA A O 1
ATOM 653 N N . THR A 1 86 ? -1.306 -9.789 -6.783 1.00 97.38 86 THR A N 1
ATOM 654 C CA . THR A 1 86 ? -1.636 -10.470 -5.516 1.00 97.38 86 THR A CA 1
ATOM 655 C C . THR A 1 86 ? -0.561 -11.441 -5.038 1.00 97.38 86 THR A C 1
ATOM 657 O O . THR A 1 86 ? -0.585 -11.873 -3.887 1.00 97.38 86 THR A O 1
ATOM 660 N N . THR A 1 87 ? 0.380 -11.819 -5.904 1.00 97.00 87 THR A N 1
ATOM 661 C CA . THR A 1 87 ? 1.505 -12.689 -5.543 1.00 97.00 87 THR A CA 1
ATOM 662 C C . THR A 1 87 ? 2.674 -12.521 -6.517 1.00 97.00 87 THR A C 1
ATOM 664 O O . THR A 1 87 ? 2.498 -11.995 -7.617 1.00 97.00 87 THR A O 1
ATOM 667 N N . CYS A 1 88 ? 3.851 -12.992 -6.115 1.00 96.81 88 CYS A N 1
ATOM 668 C CA . CYS A 1 88 ? 5.033 -13.129 -6.954 1.00 96.81 88 CYS A CA 1
ATOM 669 C C . CYS A 1 88 ? 5.249 -14.607 -7.294 1.0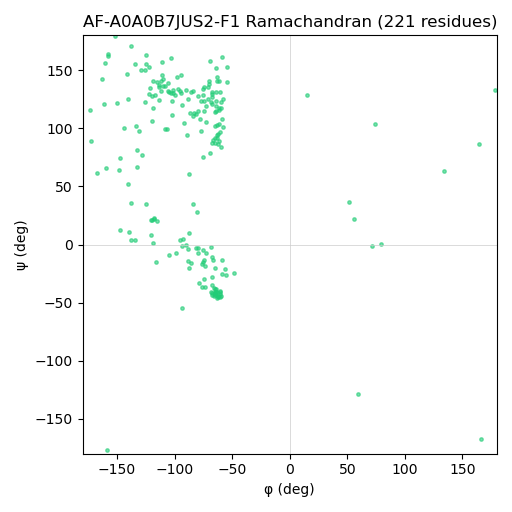0 96.81 88 CYS A C 1
ATOM 671 O O . CYS A 1 88 ? 5.263 -15.458 -6.406 1.00 96.81 88 CYS A O 1
ATOM 673 N N . VAL A 1 89 ? 5.477 -14.919 -8.569 1.00 96.19 89 VAL A N 1
ATOM 674 C CA . VAL A 1 89 ? 5.852 -16.261 -9.031 1.00 96.19 89 VAL A CA 1
ATOM 675 C C . VAL A 1 89 ? 7.304 -16.247 -9.490 1.00 96.19 89 VAL A C 1
ATOM 677 O O . VAL A 1 89 ? 7.753 -15.316 -10.160 1.00 96.19 89 VAL A O 1
ATOM 680 N N . SER A 1 90 ? 8.050 -17.280 -9.095 1.00 92.44 90 SER A N 1
ATOM 681 C CA . SER A 1 90 ? 9.455 -17.486 -9.480 1.00 92.44 90 SER A CA 1
ATOM 682 C C . SER A 1 90 ? 10.390 -16.312 -9.153 1.00 92.44 90 SER A C 1
ATOM 684 O O . SER A 1 90 ? 11.425 -16.165 -9.789 1.00 92.44 90 SER A O 1
ATOM 686 N N . GLY A 1 91 ? 10.018 -15.454 -8.195 1.00 89.69 91 GLY A N 1
ATOM 687 C CA . GLY A 1 91 ? 10.815 -14.300 -7.766 1.00 89.69 91 GLY A CA 1
ATOM 688 C C . GLY A 1 91 ? 10.905 -13.133 -8.758 1.00 89.69 91 GLY A C 1
ATOM 689 O O . GLY A 1 91 ? 11.503 -12.126 -8.406 1.00 89.69 91 GLY A O 1
ATOM 690 N N . SER A 1 92 ? 10.299 -13.217 -9.949 1.00 92.62 92 SER A N 1
ATOM 691 C CA . SER A 1 92 ? 10.436 -12.197 -11.015 1.00 92.62 92 SER A CA 1
ATOM 692 C C . SER A 1 92 ? 9.130 -11.857 -11.735 1.00 92.62 92 SER A C 1
ATOM 694 O O . SER A 1 92 ? 9.141 -11.122 -12.722 1.00 92.62 92 SER A O 1
ATOM 696 N N . MET A 1 93 ? 8.000 -12.420 -11.301 1.00 94.50 93 MET A N 1
ATOM 697 C CA . MET A 1 93 ? 6.736 -12.266 -12.016 1.00 94.50 93 MET A CA 1
ATOM 698 C C . MET A 1 93 ? 5.575 -11.911 -11.081 1.00 94.50 93 MET A C 1
ATOM 700 O O . MET A 1 93 ? 5.041 -12.810 -10.425 1.00 94.50 93 MET A O 1
ATOM 704 N N . PRO A 1 94 ? 5.135 -10.640 -11.019 1.00 94.69 94 PRO A N 1
ATOM 705 C CA . PRO A 1 94 ? 3.876 -10.291 -10.375 1.00 94.69 94 PRO A CA 1
ATOM 706 C C . PRO A 1 94 ? 2.686 -10.928 -11.107 1.00 94.69 94 PRO A C 1
ATOM 708 O O . PRO A 1 94 ? 2.546 -10.848 -12.334 1.00 94.69 94 PRO A O 1
ATOM 711 N N . VAL A 1 95 ? 1.807 -11.562 -10.334 1.00 95.88 95 VAL A N 1
ATOM 712 C CA . VAL A 1 95 ? 0.580 -12.202 -10.815 1.00 95.88 95 VAL A CA 1
ATOM 713 C C . VAL A 1 95 ? -0.612 -11.311 -10.514 1.00 95.88 95 VAL A C 1
ATOM 715 O O . VAL A 1 95 ? -0.886 -10.971 -9.365 1.00 95.88 95 VAL A O 1
ATOM 718 N N . TYR A 1 96 ? -1.347 -10.983 -11.564 1.00 94.38 96 TYR A N 1
ATOM 719 C CA . TYR A 1 96 ? -2.603 -10.252 -11.545 1.00 94.38 96 TYR A CA 1
ATOM 720 C C . TYR A 1 96 ? -3.769 -11.232 -11.753 1.00 94.38 96 TYR A C 1
ATOM 722 O O . TYR A 1 96 ? -3.579 -12.297 -12.344 1.00 94.38 96 TYR A O 1
ATOM 730 N N . PRO A 1 97 ? -5.010 -10.863 -11.389 1.00 93.50 97 PRO A N 1
ATOM 731 C CA . PRO A 1 97 ? -6.192 -11.715 -11.540 1.00 93.50 97 PRO A CA 1
ATOM 732 C C . PRO A 1 97 ? -6.399 -12.390 -12.907 1.00 93.50 97 PRO A C 1
ATOM 734 O O . PRO A 1 97 ? -7.113 -13.384 -12.991 1.00 93.50 97 PRO A O 1
ATOM 737 N N . ARG A 1 98 ? -5.847 -11.838 -13.996 1.00 93.00 98 ARG A N 1
ATOM 738 C CA . ARG A 1 98 ? -6.017 -12.365 -15.365 1.00 93.00 98 ARG A CA 1
ATOM 739 C C . ARG A 1 98 ? -4.726 -12.444 -16.177 1.00 93.00 98 ARG A C 1
ATOM 741 O O . ARG A 1 98 ? -4.788 -12.729 -17.371 1.00 93.00 98 ARG A O 1
ATOM 748 N N . SER A 1 99 ? -3.584 -12.130 -15.582 1.00 94.50 99 SER A N 1
ATOM 749 C CA . SER A 1 99 ? -2.325 -12.025 -16.317 1.00 94.50 99 SER A CA 1
ATOM 750 C C . SER A 1 99 ? -1.137 -12.126 -15.380 1.00 94.50 99 SER A C 1
ATOM 752 O O . SER A 1 99 ? -1.224 -11.762 -14.215 1.00 94.50 99 SER A O 1
ATOM 754 N N . THR A 1 100 ? -0.002 -12.532 -15.921 1.00 95.50 100 THR A N 1
ATOM 755 C CA . THR A 1 100 ? 1.286 -12.489 -15.234 1.00 95.50 100 THR A CA 1
ATOM 756 C C . THR A 1 100 ? 2.215 -11.628 -16.070 1.00 95.50 100 THR A C 1
ATOM 758 O O . THR A 1 100 ? 2.227 -11.756 -17.296 1.00 95.50 100 THR A O 1
ATOM 761 N N . VAL A 1 101 ? 2.950 -10.725 -15.429 1.00 94.69 101 VAL A N 1
ATOM 762 C CA . VAL A 1 101 ? 3.902 -9.839 -16.112 1.00 94.69 101 VAL A CA 1
ATOM 763 C C . VAL A 1 101 ? 5.302 -10.222 -15.659 1.00 94.69 101 VAL A C 1
ATOM 765 O O . VAL A 1 101 ? 5.505 -10.502 -14.485 1.00 94.69 101 VAL A O 1
ATOM 768 N N . THR A 1 102 ? 6.257 -10.280 -16.586 1.00 97.19 102 THR A N 1
ATOM 769 C CA . THR A 1 102 ? 7.671 -10.483 -16.239 1.00 97.19 102 THR A CA 1
ATOM 770 C C . THR A 1 102 ? 8.293 -9.138 -15.918 1.00 97.19 102 THR A C 1
ATOM 772 O O . THR A 1 102 ? 8.109 -8.183 -16.675 1.00 97.19 102 THR A O 1
ATOM 775 N N . CYS A 1 103 ? 9.004 -9.060 -14.800 1.00 96.69 103 CYS A N 1
ATOM 776 C CA . CYS A 1 103 ? 9.697 -7.847 -14.421 1.00 96.69 103 CYS A CA 1
ATOM 777 C C . CYS A 1 103 ? 10.794 -7.466 -15.434 1.00 96.69 103 CYS A C 1
ATOM 779 O O . CYS A 1 103 ? 11.427 -8.353 -16.011 1.00 96.69 103 CYS A O 1
ATOM 781 N N . PRO A 1 104 ? 11.013 -6.161 -15.683 1.00 97.06 104 PRO A N 1
ATOM 782 C CA . PRO A 1 104 ? 12.032 -5.709 -16.623 1.00 97.06 104 PRO A CA 1
ATOM 783 C C . PRO A 1 104 ? 13.442 -5.989 -16.087 1.00 97.06 104 PRO A C 1
ATOM 785 O O . PRO A 1 104 ? 13.649 -6.063 -14.879 1.00 97.06 104 PRO A O 1
ATOM 788 N N . GLU A 1 105 ? 14.437 -6.063 -16.975 1.00 96.00 105 GLU A N 1
ATOM 789 C CA . GLU A 1 105 ? 15.842 -6.311 -16.596 1.00 96.00 105 GLU A CA 1
ATOM 790 C C . GLU A 1 105 ? 16.414 -5.252 -15.639 1.00 96.00 105 GLU A C 1
ATOM 792 O O . GLU A 1 105 ? 17.322 -5.538 -14.865 1.00 96.00 105 GLU A O 1
ATOM 797 N N . THR A 1 106 ? 15.861 -4.035 -15.652 1.00 96.69 106 THR A N 1
ATOM 798 C CA . THR A 1 106 ? 16.242 -2.947 -14.739 1.00 96.69 106 THR A CA 1
ATOM 799 C C . THR A 1 106 ? 15.739 -3.145 -13.310 1.00 96.69 106 THR A C 1
ATOM 801 O O . THR A 1 106 ? 16.252 -2.504 -12.397 1.00 96.69 106 THR A O 1
ATOM 804 N N . ALA A 1 107 ? 14.742 -4.006 -13.110 1.00 96.06 107 ALA A N 1
ATOM 805 C CA . ALA A 1 107 ? 14.134 -4.310 -11.822 1.00 96.06 107 ALA A CA 1
ATOM 806 C C . ALA A 1 107 ? 13.663 -5.776 -11.820 1.00 96.06 107 ALA A C 1
ATOM 808 O O . ALA A 1 107 ? 12.460 -6.022 -11.790 1.00 96.06 107 ALA A O 1
ATOM 809 N N . PRO A 1 108 ? 14.580 -6.759 -11.920 1.00 96.88 108 PRO A N 1
ATOM 810 C CA . PRO A 1 108 ? 14.248 -8.141 -12.278 1.00 96.88 108 PRO A CA 1
ATOM 811 C C . PRO A 1 108 ? 13.581 -8.929 -11.144 1.00 96.88 108 PRO A C 1
ATOM 813 O O . PRO A 1 108 ? 13.195 -10.085 -11.341 1.00 96.88 108 PRO A O 1
ATOM 816 N N . LEU A 1 109 ? 13.468 -8.341 -9.953 1.00 97.31 109 LEU A N 1
ATOM 817 C CA . LEU A 1 109 ? 12.923 -8.992 -8.772 1.00 97.31 109 LEU A CA 1
ATOM 818 C C . LEU A 1 109 ? 11.483 -8.545 -8.549 1.00 97.31 109 LEU A C 1
ATOM 820 O O . LEU A 1 109 ? 11.170 -7.361 -8.583 1.00 97.31 109 LEU A O 1
ATOM 824 N N . CYS A 1 110 ? 10.603 -9.503 -8.292 1.00 97.19 110 CYS A N 1
ATOM 825 C CA . CYS A 1 110 ? 9.269 -9.242 -7.783 1.00 97.19 110 CYS A CA 1
ATOM 826 C C . CYS A 1 110 ? 9.367 -9.087 -6.264 1.00 97.19 110 CYS A C 1
ATOM 828 O O . CYS A 1 110 ? 9.698 -10.049 -5.567 1.00 97.19 110 CYS A O 1
ATOM 830 N N . ALA A 1 111 ? 9.112 -7.878 -5.778 1.00 96.19 111 ALA A N 1
ATOM 831 C CA . ALA A 1 111 ? 9.185 -7.514 -4.371 1.00 96.19 111 ALA A CA 1
ATOM 832 C C . ALA A 1 111 ? 7.784 -7.237 -3.815 1.00 96.19 111 ALA A C 1
ATOM 834 O O . ALA A 1 111 ? 6.843 -6.934 -4.561 1.00 96.19 111 ALA A O 1
ATOM 835 N N . TRP A 1 112 ? 7.658 -7.356 -2.497 1.00 95.69 112 TRP A N 1
ATOM 836 C CA . TRP A 1 112 ? 6.478 -6.935 -1.759 1.00 95.69 112 TRP A CA 1
ATOM 837 C C . TRP A 1 112 ? 6.866 -5.850 -0.765 1.00 95.69 112 TRP A C 1
ATOM 839 O O . TRP A 1 112 ? 7.890 -5.951 -0.100 1.00 95.69 112 TRP A O 1
ATOM 849 N N . ASP A 1 113 ? 5.997 -4.867 -0.626 1.00 97.19 113 ASP A N 1
ATOM 850 C CA . ASP A 1 113 ? 6.084 -3.819 0.373 1.00 97.19 113 ASP A CA 1
ATOM 851 C C . ASP A 1 113 ? 4.793 -3.787 1.190 1.00 97.19 113 ASP A C 1
ATOM 853 O O . ASP A 1 113 ? 3.752 -4.314 0.775 1.00 97.19 113 ASP A O 1
ATOM 857 N N . TYR A 1 114 ? 4.836 -3.133 2.341 1.00 97.94 114 TYR A N 1
ATOM 858 C CA . TYR A 1 114 ? 3.708 -3.035 3.255 1.00 97.94 114 TYR A CA 1
ATOM 859 C C . TYR A 1 114 ? 3.279 -1.584 3.415 1.00 97.94 114 TYR A C 1
ATOM 861 O O . TYR A 1 114 ? 4.083 -0.703 3.699 1.00 97.94 114 TYR A O 1
ATOM 869 N N . VAL A 1 115 ? 1.989 -1.319 3.229 1.00 97.38 115 VAL A N 1
ATOM 870 C CA . VAL A 1 115 ? 1.379 -0.013 3.467 1.00 97.38 115 VAL A CA 1
ATOM 871 C C . VAL A 1 115 ? 0.559 -0.101 4.743 1.00 97.38 115 VAL A C 1
ATOM 873 O O . VAL A 1 115 ? -0.571 -0.592 4.752 1.00 97.38 115 VAL A O 1
ATOM 876 N N . ASN A 1 116 ? 1.164 0.390 5.814 1.00 96.62 116 ASN A N 1
ATOM 877 C CA . ASN A 1 116 ? 0.607 0.486 7.146 1.00 96.62 116 ASN A CA 1
ATOM 878 C C . ASN A 1 116 ? -0.235 1.762 7.258 1.00 96.62 116 ASN A C 1
ATOM 880 O O . ASN A 1 116 ? 0.200 2.865 6.903 1.00 96.62 116 ASN A O 1
ATOM 884 N N . SER A 1 117 ? -1.443 1.637 7.793 1.00 93.25 117 SER A N 1
ATOM 885 C CA . SER A 1 117 ? -2.313 2.780 8.079 1.00 93.25 117 SER A CA 1
ATOM 886 C C . SER A 1 117 ? -1.693 3.681 9.150 1.00 93.25 117 SER A C 1
ATOM 888 O O . SER A 1 117 ? -1.747 4.903 9.039 1.00 93.25 117 SER A O 1
ATOM 890 N N . ASN A 1 118 ? -1.049 3.077 10.151 1.00 91.44 118 ASN A N 1
ATOM 891 C CA . ASN A 1 118 ? -0.348 3.744 11.246 1.00 91.44 118 ASN A CA 1
ATOM 892 C C . ASN A 1 118 ? 0.804 2.858 11.767 1.00 91.44 118 ASN A C 1
ATOM 894 O O . ASN A 1 118 ? 1.008 1.749 11.289 1.00 91.44 118 ASN A O 1
ATOM 898 N N . LEU A 1 119 ? 1.555 3.330 12.767 1.00 90.12 119 LEU A N 1
ATOM 899 C CA . LEU A 1 119 ? 2.706 2.609 13.345 1.00 90.12 119 LEU A CA 1
ATOM 900 C C . LEU A 1 119 ? 2.360 1.318 14.108 1.00 90.12 119 LEU A C 1
ATOM 902 O O . LEU A 1 119 ? 3.261 0.594 14.523 1.00 90.12 119 LEU A O 1
ATOM 906 N N . LYS A 1 120 ? 1.079 1.066 14.371 1.00 92.44 120 LYS A N 1
ATOM 907 C CA . LYS A 1 120 ? 0.572 -0.102 15.101 1.00 92.44 120 LYS A CA 1
ATOM 908 C C . LYS A 1 120 ? -0.389 -0.921 14.241 1.00 92.44 120 LYS A C 1
ATOM 910 O O . LYS A 1 120 ? -1.236 -1.624 14.786 1.00 92.44 120 LYS A O 1
ATOM 915 N N . ASP A 1 121 ? -0.319 -0.772 12.921 1.00 94.94 121 ASP A N 1
ATOM 916 C CA . ASP A 1 121 ? -1.178 -1.530 12.025 1.00 94.94 121 ASP A CA 1
ATOM 917 C C . ASP A 1 121 ? -0.786 -3.013 12.078 1.00 94.94 121 ASP A C 1
ATOM 919 O O . ASP A 1 121 ? 0.358 -3.377 11.823 1.00 94.94 121 ASP A O 1
ATOM 923 N N . GLU A 1 122 ? -1.733 -3.866 12.462 1.00 96.56 122 GLU A N 1
ATOM 924 C CA . GLU A 1 122 ? -1.536 -5.319 12.512 1.00 96.56 122 GLU A CA 1
ATOM 925 C C . GLU A 1 122 ? -1.869 -5.981 11.168 1.00 96.56 122 GLU A C 1
ATOM 927 O O . GLU A 1 122 ? -1.526 -7.144 10.948 1.00 96.56 122 GLU A O 1
ATOM 932 N N . VAL A 1 123 ? -2.552 -5.261 10.268 1.00 97.00 123 VAL A N 1
ATOM 933 C CA . VAL A 1 123 ? -3.044 -5.793 8.992 1.00 97.00 123 VAL A CA 1
ATOM 934 C C . VAL A 1 123 ? -2.695 -4.827 7.851 1.00 97.00 123 VAL A C 1
ATOM 936 O O . VAL A 1 123 ? -3.593 -4.235 7.242 1.00 97.00 123 VAL A O 1
ATOM 939 N N . PRO A 1 124 ? -1.397 -4.657 7.530 1.00 97.62 124 PRO A N 1
ATOM 940 C CA . PRO A 1 124 ? -0.982 -3.770 6.454 1.00 97.62 124 PRO A CA 1
ATOM 941 C C . PRO A 1 124 ? -1.488 -4.246 5.093 1.00 97.62 124 PRO A C 1
ATOM 943 O O . PRO A 1 124 ? -1.636 -5.443 4.830 1.00 97.62 124 PRO A O 1
ATOM 946 N N . LEU A 1 125 ? -1.690 -3.295 4.182 1.00 98.00 125 LEU A N 1
ATOM 947 C CA . LEU A 1 125 ? -1.938 -3.609 2.777 1.00 98.00 125 LEU A CA 1
ATOM 948 C C . LEU A 1 125 ? -0.627 -4.039 2.115 1.00 98.00 125 LEU A C 1
ATOM 950 O O . LEU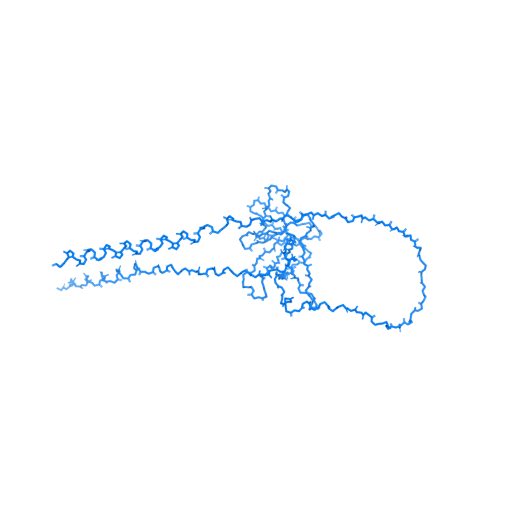 A 1 125 ? 0.392 -3.374 2.273 1.00 98.00 125 LEU A O 1
ATOM 954 N N . THR A 1 126 ? -0.646 -5.107 1.326 1.00 98.19 126 THR A N 1
ATOM 955 C CA . THR A 1 126 ? 0.526 -5.555 0.567 1.00 98.19 126 THR A CA 1
ATOM 956 C C . THR A 1 126 ? 0.571 -4.868 -0.794 1.00 98.19 126 THR A C 1
ATOM 958 O O . THR A 1 126 ? -0.378 -4.945 -1.577 1.00 98.19 126 THR A O 1
ATOM 961 N N . MET A 1 127 ? 1.682 -4.220 -1.112 1.00 97.50 127 MET A N 1
ATOM 962 C CA . MET A 1 127 ? 1.963 -3.704 -2.447 1.00 97.50 127 MET A CA 1
ATOM 963 C C . MET A 1 127 ? 2.959 -4.634 -3.131 1.00 97.50 127 MET A C 1
ATOM 965 O O . MET A 1 127 ? 3.954 -5.010 -2.532 1.00 97.50 127 MET A O 1
ATOM 969 N N . ILE A 1 128 ? 2.674 -5.053 -4.364 1.00 97.38 128 ILE A N 1
ATOM 970 C CA . ILE A 1 128 ? 3.520 -5.997 -5.106 1.00 97.38 128 ILE A CA 1
ATOM 971 C C . ILE A 1 128 ? 3.941 -5.348 -6.416 1.00 97.38 128 ILE A C 1
ATOM 973 O O . ILE A 1 128 ? 3.097 -4.850 -7.168 1.00 97.38 128 ILE A O 1
ATOM 977 N N . GLY A 1 129 ? 5.240 -5.377 -6.700 1.00 95.56 129 GLY A N 1
ATOM 978 C CA . GLY A 1 129 ? 5.811 -4.727 -7.871 1.00 95.56 129 GLY A CA 1
ATOM 979 C C . GLY A 1 129 ? 7.165 -5.295 -8.269 1.00 95.56 129 GLY A C 1
ATOM 980 O O . GLY A 1 129 ? 7.658 -6.260 -7.690 1.00 95.56 129 GLY A O 1
ATOM 981 N N . CYS A 1 130 ? 7.752 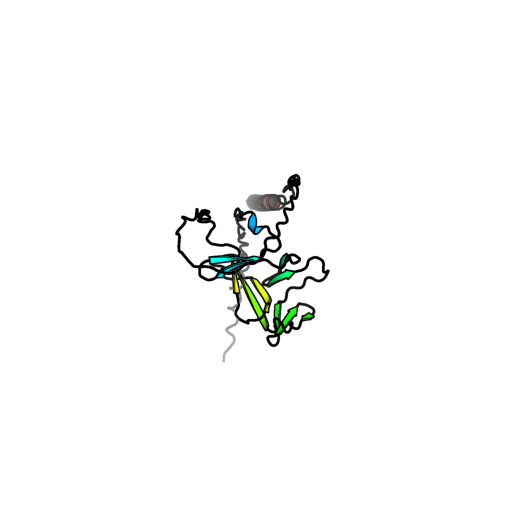-4.691 -9.297 1.00 96.38 130 CYS A N 1
ATOM 982 C CA . CYS A 1 130 ? 9.102 -5.006 -9.739 1.00 96.38 130 CYS A CA 1
ATOM 983 C C . CYS A 1 130 ? 10.092 -4.036 -9.091 1.00 96.38 130 CYS A C 1
ATOM 985 O O . CYS A 1 130 ? 9.887 -2.823 -9.148 1.00 96.38 130 CYS A O 1
ATOM 987 N N . GLY A 1 131 ? 11.157 -4.571 -8.503 1.00 95.44 131 GLY A N 1
ATOM 988 C CA . GLY A 1 131 ? 12.199 -3.833 -7.804 1.00 95.44 131 GLY A CA 1
ATOM 989 C C . GLY A 1 131 ? 13.597 -4.360 -8.125 1.00 95.44 131 GLY A C 1
ATOM 990 O O . GLY A 1 131 ? 13.785 -5.391 -8.775 1.00 95.44 131 GLY A O 1
ATOM 991 N N . THR A 1 132 ? 14.606 -3.620 -7.678 1.00 96.31 132 THR A N 1
ATOM 992 C CA . THR A 1 132 ? 16.019 -4.024 -7.758 1.00 96.31 132 THR A CA 1
ATOM 993 C C . THR A 1 132 ? 16.456 -4.854 -6.554 1.00 96.31 132 THR A C 1
ATOM 995 O O . THR A 1 132 ? 17.447 -5.575 -6.639 1.00 96.31 132 THR A O 1
ATOM 998 N N . THR A 1 133 ? 15.716 -4.773 -5.447 1.00 93.69 133 THR A N 1
ATOM 999 C CA . THR A 1 133 ? 15.965 -5.481 -4.188 1.00 93.69 133 THR A CA 1
ATOM 1000 C C . THR A 1 133 ? 14.722 -6.258 -3.774 1.00 93.69 133 THR A C 1
ATOM 1002 O O . THR A 1 133 ? 13.605 -5.846 -4.072 1.00 93.69 133 THR A O 1
ATOM 1005 N N . SER A 1 134 ? 14.911 -7.373 -3.069 1.00 90.25 134 SER A N 1
ATOM 1006 C CA . SER A 1 134 ? 13.819 -8.147 -2.461 1.00 90.25 134 SER A CA 1
ATOM 1007 C C . SER A 1 134 ? 13.479 -7.703 -1.036 1.00 90.25 134 SER A C 1
ATOM 1009 O O . SER A 1 134 ? 12.621 -8.316 -0.406 1.00 90.25 134 SER A O 1
ATOM 1011 N N . ASP A 1 135 ? 14.184 -6.700 -0.506 1.00 94.19 135 ASP A N 1
ATOM 1012 C CA . ASP A 1 135 ? 13.971 -6.209 0.853 1.00 94.19 135 ASP A CA 1
ATOM 1013 C C . ASP A 1 135 ? 12.661 -5.414 0.917 1.00 94.19 135 ASP A C 1
ATOM 1015 O O . ASP A 1 135 ? 12.538 -4.415 0.204 1.00 94.19 135 ASP A O 1
ATOM 1019 N N . PRO A 1 136 ? 11.690 -5.841 1.742 1.00 94.69 136 PRO A N 1
ATOM 1020 C CA . PRO A 1 136 ? 10.395 -5.184 1.816 1.00 94.69 136 PRO A CA 1
ATOM 1021 C C . PRO A 1 136 ? 10.511 -3.813 2.477 1.00 94.69 136 PRO A C 1
ATOM 1023 O O . PRO A 1 136 ? 11.210 -3.661 3.483 1.00 94.69 136 PRO A O 1
ATOM 1026 N N . TRP A 1 137 ? 9.809 -2.818 1.937 1.00 95.19 137 TRP A N 1
ATOM 1027 C CA . TRP A 1 137 ? 9.688 -1.503 2.565 1.00 95.19 137 TRP A CA 1
ATOM 1028 C C . TRP A 1 137 ? 8.380 -1.381 3.345 1.00 95.19 137 TRP A C 1
ATOM 1030 O O . TRP A 1 137 ? 7.330 -1.861 2.919 1.00 95.19 137 TRP A O 1
ATOM 1040 N N . ASP A 1 138 ? 8.436 -0.674 4.473 1.00 96.38 138 ASP A N 1
ATOM 1041 C CA . ASP A 1 138 ? 7.259 -0.291 5.249 1.00 96.38 138 ASP A CA 1
ATOM 1042 C C . ASP A 1 138 ? 6.908 1.177 4.983 1.00 96.38 138 ASP A C 1
ATOM 1044 O O . ASP A 1 138 ? 7.617 2.104 5.389 1.00 96.38 138 ASP A O 1
ATOM 1048 N N . TYR A 1 139 ? 5.784 1.389 4.307 1.00 96.25 139 TYR A N 1
ATOM 1049 C CA . TYR A 1 139 ? 5.153 2.689 4.136 1.00 96.25 139 TYR A CA 1
ATOM 1050 C C . TYR A 1 139 ? 4.162 2.927 5.272 1.00 96.25 139 TYR A C 1
ATOM 1052 O O . TYR A 1 139 ? 3.321 2.079 5.554 1.00 96.25 139 TYR A O 1
ATOM 1060 N N . TYR A 1 140 ? 4.202 4.106 5.879 1.00 94.75 140 TYR A N 1
ATOM 1061 C CA . TYR A 1 140 ? 3.267 4.520 6.923 1.00 94.75 140 TYR A CA 1
ATOM 1062 C C . TYR A 1 140 ? 2.416 5.671 6.416 1.00 94.75 140 TYR A C 1
ATOM 1064 O O . TYR A 1 140 ? 2.949 6.688 5.974 1.00 94.75 140 TYR A O 1
ATOM 1072 N N . ARG A 1 141 ? 1.093 5.541 6.456 1.00 92.12 141 ARG A N 1
ATOM 1073 C CA . ARG A 1 141 ? 0.202 6.631 6.041 1.00 92.12 141 ARG A CA 1
ATOM 1074 C C . ARG A 1 141 ? 0.111 7.719 7.094 1.00 92.12 141 ARG A C 1
ATOM 1076 O O . ARG A 1 141 ? 0.098 8.888 6.736 1.00 92.12 141 ARG A O 1
ATOM 1083 N N . GLU A 1 142 ? 0.127 7.362 8.370 1.00 88.31 142 GLU A N 1
ATOM 1084 C CA . GLU A 1 142 ? 0.234 8.311 9.476 1.00 88.31 142 GLU A CA 1
ATOM 1085 C C . GLU A 1 142 ? 1.672 8.371 9.997 1.00 88.31 142 GLU A C 1
ATOM 1087 O O . GLU A 1 142 ? 2.271 7.347 10.326 1.00 88.31 142 GLU A O 1
ATOM 1092 N N . THR A 1 143 ? 2.227 9.577 10.113 1.00 77.75 143 THR A N 1
ATOM 1093 C CA . THR A 1 143 ? 3.430 9.812 10.917 1.00 77.75 143 THR A CA 1
ATOM 1094 C C . THR A 1 143 ? 3.006 10.260 12.311 1.00 77.75 143 THR A C 1
ATOM 1096 O O . THR A 1 143 ? 2.031 10.992 12.475 1.00 77.75 143 THR A O 1
ATOM 1099 N N . THR A 1 144 ? 3.762 9.881 13.344 1.00 67.50 144 THR A N 1
ATOM 1100 C CA . THR A 1 144 ? 3.559 10.384 14.721 1.00 67.50 144 THR A CA 1
ATOM 1101 C C . THR A 1 144 ? 3.683 11.914 14.808 1.00 67.50 144 THR A C 1
ATOM 1103 O O . THR A 1 144 ? 3.288 12.535 15.792 1.00 67.50 144 THR A O 1
ATOM 1106 N N . THR A 1 145 ? 4.204 12.541 13.754 1.00 54.34 145 THR A N 1
ATOM 1107 C CA . THR A 1 145 ? 4.479 13.969 13.607 1.00 54.34 145 THR A CA 1
ATOM 1108 C C . THR A 1 145 ? 3.257 14.790 13.164 1.00 54.34 145 THR A C 1
ATOM 1110 O O . THR A 1 145 ? 3.400 15.804 12.494 1.00 54.34 145 THR A O 1
ATOM 1113 N N . SER A 1 146 ? 2.040 14.441 13.595 1.00 49.97 146 SER A N 1
ATOM 1114 C CA . SER A 1 146 ? 1.060 15.494 13.933 1.00 49.97 146 SER A CA 1
ATOM 1115 C C . SER A 1 146 ? 1.321 16.096 15.325 1.00 49.97 146 SER A C 1
ATOM 1117 O O . SER A 1 146 ? 0.656 17.052 15.705 1.00 49.97 146 SER A O 1
ATOM 1119 N N . ALA A 1 147 ? 2.314 15.590 16.073 1.00 48.19 147 ALA A N 1
ATOM 1120 C CA . ALA A 1 147 ? 2.721 16.137 17.369 1.00 48.19 147 ALA A CA 1
ATOM 1121 C C . ALA A 1 147 ? 3.741 17.294 17.309 1.00 48.19 147 ALA A C 1
ATOM 1123 O O . ALA A 1 147 ? 3.891 17.981 18.310 1.00 48.19 147 ALA A O 1
ATOM 1124 N N . SER A 1 148 ? 4.433 17.541 16.190 1.00 43.06 148 SER A N 1
ATOM 1125 C CA . SER A 1 148 ? 5.238 18.761 16.008 1.00 43.06 148 SER A CA 1
ATOM 1126 C C . SER A 1 148 ? 5.762 18.850 14.575 1.00 43.06 148 SER A C 1
ATOM 1128 O O . SER A 1 148 ? 6.847 18.373 14.261 1.00 43.06 148 SER A O 1
ATOM 1130 N N . LEU A 1 149 ? 4.988 19.466 13.686 1.00 47.06 149 LEU A N 1
ATOM 1131 C CA . LEU A 1 149 ? 5.588 20.228 12.595 1.00 47.06 149 LEU A CA 1
ATOM 1132 C C . LEU A 1 149 ? 5.825 21.652 13.122 1.00 47.06 149 LEU A C 1
ATOM 1134 O O . LEU A 1 149 ? 5.257 22.613 12.606 1.00 47.06 149 LEU A O 1
ATOM 1138 N N . GLU A 1 150 ? 6.643 21.811 14.171 1.00 46.66 150 GLU A N 1
ATOM 1139 C CA . GLU A 1 150 ? 7.413 23.047 14.289 1.00 46.66 150 GLU A CA 1
ATOM 1140 C C . GLU A 1 150 ? 8.303 23.079 13.054 1.00 46.66 150 GLU A C 1
ATOM 1142 O O . GLU A 1 150 ? 9.273 22.335 12.916 1.00 46.66 150 GLU A O 1
ATOM 1147 N N . SER A 1 151 ? 7.905 23.912 12.103 1.00 43.91 151 SER A N 1
ATOM 1148 C CA . SER A 1 151 ? 8.787 24.345 11.039 1.00 43.91 151 SER A CA 1
ATOM 1149 C C . SER A 1 151 ? 9.934 25.089 11.715 1.00 43.91 151 SER A C 1
ATOM 1151 O O . SER A 1 151 ? 9.840 26.292 11.945 1.00 43.91 151 SER A O 1
ATOM 1153 N N . THR A 1 152 ? 11.002 24.387 12.095 1.00 44.12 152 THR A N 1
ATOM 1154 C CA . THR A 1 152 ? 12.272 25.039 12.391 1.00 44.12 152 THR A CA 1
ATOM 1155 C C . THR A 1 152 ? 12.755 25.606 11.064 1.00 44.12 152 THR A C 1
ATOM 1157 O O . THR A 1 152 ? 13.408 24.931 10.268 1.00 44.12 152 THR A O 1
ATOM 1160 N N . SER A 1 153 ? 12.363 26.847 10.778 1.00 43.50 153 SER A N 1
ATOM 1161 C CA . SER A 1 153 ? 13.079 27.673 9.826 1.00 43.50 153 SER A CA 1
ATOM 1162 C C . SER A 1 153 ? 14.488 27.827 10.385 1.00 43.50 153 SER A C 1
ATOM 1164 O O . SER A 1 153 ? 14.758 28.621 11.283 1.00 43.50 153 SER A O 1
ATOM 1166 N N . TYR A 1 154 ? 15.401 26.998 9.893 1.00 42.00 154 TYR A N 1
ATOM 1167 C CA . TYR A 1 154 ? 16.819 27.228 10.079 1.00 42.00 154 TYR A CA 1
ATOM 1168 C C . TYR A 1 154 ? 17.151 28.555 9.385 1.00 42.00 154 TYR A C 1
ATOM 1170 O O . TYR A 1 154 ? 17.379 28.599 8.177 1.00 42.00 154 TYR A O 1
ATOM 1178 N N . GLN A 1 155 ? 17.159 29.657 10.142 1.00 48.97 155 GLN A N 1
ATOM 1179 C CA . GLN A 1 155 ? 18.065 30.755 9.833 1.00 48.97 155 GLN A CA 1
ATOM 1180 C C . GLN A 1 155 ? 19.471 30.195 10.034 1.00 48.97 155 GLN A C 1
ATOM 1182 O O . GLN A 1 155 ? 19.913 29.983 11.161 1.00 48.97 155 GLN A O 1
ATOM 1187 N N . GLY A 1 156 ? 20.124 29.862 8.923 1.00 41.94 156 GLY A N 1
ATOM 1188 C CA . GLY A 1 156 ? 21.523 29.474 8.916 1.00 41.94 156 GLY A CA 1
ATOM 1189 C C . GLY A 1 156 ? 22.370 30.631 9.427 1.00 41.94 156 GLY A C 1
ATOM 1190 O O . GLY A 1 156 ? 22.425 31.687 8.800 1.00 41.94 156 GLY A O 1
ATOM 1191 N N . ASP A 1 157 ? 23.015 30.405 10.567 1.00 46.94 157 ASP A N 1
ATOM 1192 C CA . ASP A 1 157 ? 24.110 31.228 11.049 1.00 46.94 157 ASP A CA 1
ATOM 1193 C C . ASP A 1 157 ? 25.364 30.900 10.226 1.00 46.94 157 ASP A C 1
ATOM 1195 O O . ASP A 1 157 ? 25.725 29.738 10.004 1.00 46.94 157 ASP A O 1
ATOM 1199 N N . SER A 1 158 ? 25.982 31.948 9.697 1.00 44.62 158 SER A N 1
ATOM 1200 C CA . SER A 1 158 ? 27.071 31.894 8.728 1.00 44.62 158 SER A CA 1
ATOM 1201 C C . SER A 1 158 ? 28.380 31.542 9.430 1.00 44.62 158 SER A C 1
ATOM 1203 O O . SER A 1 158 ? 29.062 32.420 9.954 1.00 44.62 158 SER A O 1
ATOM 1205 N N . THR A 1 159 ? 28.779 30.269 9.403 1.00 49.44 159 THR A N 1
ATOM 1206 C CA . THR A 1 159 ? 30.141 29.872 9.792 1.00 49.44 159 THR A CA 1
ATOM 1207 C C . THR A 1 159 ? 31.045 29.859 8.563 1.00 49.44 159 THR A C 1
ATOM 1209 O O . THR A 1 159 ? 30.980 28.965 7.721 1.00 49.44 159 THR A O 1
ATOM 1212 N N . THR A 1 160 ? 31.888 30.884 8.471 1.00 48.53 160 THR A N 1
ATOM 1213 C CA . THR A 1 160 ? 32.955 31.040 7.483 1.00 48.53 160 THR A CA 1
ATOM 1214 C C . THR A 1 160 ? 34.004 29.941 7.658 1.00 48.53 160 THR A C 1
ATOM 1216 O O . THR A 1 160 ? 34.714 29.913 8.661 1.00 48.53 160 THR A O 1
ATOM 1219 N N . LEU A 1 161 ? 34.138 29.063 6.666 1.00 54.41 161 LEU A N 1
ATOM 1220 C CA . LEU A 1 161 ? 35.309 28.209 6.488 1.00 54.41 161 LEU A CA 1
ATOM 1221 C C . LEU A 1 161 ? 35.938 28.539 5.135 1.00 54.41 161 LEU A C 1
ATOM 1223 O O . LEU A 1 161 ? 35.316 28.383 4.086 1.00 54.41 161 LEU A O 1
ATOM 1227 N N . GLU A 1 162 ? 37.176 29.031 5.190 1.00 55.03 162 GLU A N 1
ATOM 1228 C CA . GLU A 1 162 ? 38.041 29.214 4.031 1.00 55.03 162 GLU A CA 1
ATOM 1229 C C . GLU A 1 162 ? 38.246 27.873 3.324 1.00 55.03 162 GLU A C 1
ATOM 1231 O O . GLU A 1 162 ? 38.709 26.894 3.910 1.00 55.03 162 GLU A O 1
ATOM 1236 N N . THR A 1 163 ? 37.946 27.825 2.031 1.00 50.50 163 THR A N 1
ATOM 1237 C CA . THR A 1 163 ? 38.515 26.825 1.131 1.00 50.50 163 THR A CA 1
ATOM 1238 C C . THR A 1 163 ? 38.828 27.493 -0.198 1.00 50.50 163 THR A C 1
ATOM 1240 O O . THR A 1 163 ? 38.007 28.171 -0.811 1.00 50.50 163 THR A O 1
ATOM 1243 N N . VAL A 1 164 ? 40.089 27.326 -0.569 1.00 54.31 164 VAL A N 1
ATOM 1244 C CA . VAL A 1 164 ? 40.795 27.910 -1.701 1.00 54.31 164 VAL A CA 1
ATOM 1245 C C . VAL A 1 164 ? 40.252 27.366 -3.032 1.00 54.31 164 VAL A C 1
ATOM 1247 O O . VAL A 1 164 ? 40.101 26.160 -3.199 1.00 54.31 164 VAL A O 1
ATOM 1250 N N . THR A 1 165 ? 39.973 28.305 -3.945 1.00 44.03 165 THR A N 1
ATOM 1251 C CA . THR A 1 165 ? 40.102 28.313 -5.423 1.00 44.03 165 THR A CA 1
ATOM 1252 C C . THR A 1 165 ? 40.314 26.940 -6.095 1.00 44.03 165 THR A C 1
ATOM 1254 O O . THR A 1 165 ? 41.284 26.248 -5.820 1.00 44.03 165 THR A O 1
ATOM 1257 N N . THR A 1 166 ? 39.578 26.501 -7.119 1.00 47.31 166 THR A N 1
ATOM 1258 C CA . THR A 1 166 ? 39.430 27.118 -8.450 1.00 47.31 166 THR A CA 1
ATOM 1259 C C . THR A 1 166 ? 38.519 26.202 -9.279 1.00 47.31 166 THR A C 1
ATOM 1261 O O . THR A 1 166 ? 38.791 25.006 -9.330 1.00 47.31 166 THR A O 1
ATOM 1264 N N . SER A 1 167 ? 37.507 26.727 -9.979 1.00 41.84 167 SER A N 1
ATOM 1265 C CA . SER A 1 167 ? 37.119 26.253 -11.323 1.00 41.84 167 SER A CA 1
ATOM 1266 C C . SER A 1 167 ? 36.035 27.143 -11.928 1.00 41.84 167 SER A C 1
ATOM 1268 O O . SER A 1 167 ? 34.918 27.256 -11.437 1.00 41.84 167 SER A O 1
ATOM 1270 N N . THR A 1 168 ? 36.425 27.783 -13.021 1.00 58.38 168 THR A N 1
ATOM 1271 C CA . THR A 1 168 ? 35.631 28.559 -13.968 1.00 58.38 168 THR A CA 1
ATOM 1272 C C . THR A 1 168 ? 34.544 27.708 -14.625 1.00 58.38 168 THR A C 1
ATOM 1274 O O . THR A 1 168 ? 34.872 26.667 -15.187 1.00 58.38 168 THR A O 1
ATOM 1277 N N . SER A 1 169 ? 33.293 28.185 -14.669 1.00 46.31 169 SER A N 1
ATOM 1278 C CA . SER A 1 169 ? 32.361 27.954 -15.790 1.00 46.31 169 SER A CA 1
ATOM 1279 C C . SER A 1 169 ? 31.177 28.930 -15.761 1.00 46.31 169 SER A C 1
ATOM 1281 O O . SER A 1 169 ? 30.704 29.324 -14.704 1.00 46.31 169 SER A O 1
ATOM 1283 N N . ARG A 1 170 ? 30.787 29.354 -16.966 1.00 57.16 170 ARG A N 1
ATOM 1284 C CA . ARG A 1 170 ? 29.938 30.499 -17.333 1.00 57.16 170 ARG A CA 1
ATOM 1285 C C . ARG A 1 170 ? 28.510 30.462 -16.782 1.00 57.16 170 ARG A C 1
ATOM 1287 O O . ARG A 1 170 ? 27.828 29.448 -16.870 1.00 57.16 170 ARG A O 1
ATOM 1294 N N . GLU A 1 171 ? 28.052 31.643 -16.377 1.00 45.19 171 GLU A N 1
ATOM 1295 C CA . GLU A 1 171 ? 26.648 32.011 -16.203 1.00 45.19 171 GLU A CA 1
ATOM 1296 C C . GLU A 1 171 ? 25.883 31.958 -17.534 1.00 45.19 171 GLU A C 1
ATOM 1298 O O . GLU A 1 171 ? 26.367 32.400 -18.581 1.00 45.19 171 GLU A O 1
ATOM 1303 N N . THR A 1 172 ? 24.644 31.474 -17.495 1.00 56.06 172 THR A N 1
ATOM 1304 C CA . THR A 1 172 ? 23.613 31.866 -18.462 1.00 56.06 172 THR A CA 1
ATOM 1305 C C . THR A 1 172 ? 22.281 31.933 -17.727 1.00 56.06 172 THR A C 1
ATOM 1307 O O . THR A 1 172 ? 21.659 30.919 -17.423 1.00 56.06 172 THR A O 1
ATOM 1310 N N . SER A 1 173 ? 21.889 33.154 -17.382 1.00 48.88 173 SER A N 1
ATOM 1311 C CA . SER A 1 173 ? 20.647 33.489 -16.696 1.00 48.88 173 SER A CA 1
ATOM 1312 C C . SER A 1 173 ? 19.478 33.431 -17.679 1.00 48.88 173 SER A C 1
ATOM 1314 O O . SER A 1 173 ? 19.476 34.153 -18.673 1.00 48.88 173 SER A O 1
ATOM 1316 N N . PHE A 1 174 ? 18.458 32.626 -17.383 1.00 52.19 174 PHE A N 1
ATOM 1317 C CA . PHE A 1 174 ? 17.136 32.751 -17.997 1.00 52.19 174 PHE A CA 1
ATOM 1318 C C . PHE A 1 174 ? 16.114 33.017 -16.891 1.00 52.19 174 PHE A C 1
ATOM 1320 O O . PHE A 1 174 ? 15.793 32.138 -16.097 1.00 52.19 174 PHE A O 1
ATOM 1327 N N . SER A 1 175 ? 15.639 34.261 -16.824 1.00 50.62 175 SER A N 1
ATOM 1328 C CA . SER A 1 175 ? 14.442 34.639 -16.071 1.00 50.62 175 SER A CA 1
ATOM 1329 C C . SER A 1 175 ? 13.216 34.269 -16.900 1.00 50.62 175 SER A C 1
ATOM 1331 O O . SER A 1 175 ? 13.130 34.641 -18.070 1.00 50.62 175 SER A O 1
ATOM 1333 N N . SER A 1 176 ? 12.279 33.532 -16.310 1.00 57.94 176 SER A N 1
ATOM 1334 C CA . SER A 1 176 ? 10.969 33.282 -16.906 1.00 57.94 176 SER A CA 1
ATOM 1335 C C . SER A 1 176 ? 9.902 33.562 -15.855 1.00 57.94 176 SER A C 1
ATOM 1337 O O . SER A 1 176 ? 9.639 32.746 -14.974 1.00 57.94 176 SER A O 1
ATOM 1339 N N . ASP A 1 177 ? 9.340 34.766 -15.936 1.00 51.09 177 ASP A N 1
ATOM 1340 C CA . ASP A 1 177 ? 8.139 35.170 -15.217 1.00 51.09 177 ASP A CA 1
ATOM 1341 C C . ASP A 1 177 ? 6.942 34.397 -15.781 1.00 51.09 177 ASP A C 1
ATOM 1343 O O . ASP A 1 177 ? 6.654 34.471 -16.977 1.00 51.09 177 ASP A O 1
ATOM 1347 N N . THR A 1 178 ? 6.228 33.660 -14.927 1.00 59.47 178 THR A N 1
ATOM 1348 C CA . THR A 1 178 ? 4.937 33.052 -15.284 1.00 59.47 178 THR A CA 1
ATOM 1349 C C . THR A 1 178 ? 3.855 33.597 -14.344 1.00 59.47 178 THR A C 1
ATOM 1351 O O . THR A 1 178 ? 4.052 33.569 -13.129 1.00 59.47 178 THR A O 1
ATOM 1354 N N . PRO A 1 179 ? 2.732 34.124 -14.867 1.00 60.09 179 PRO A N 1
ATOM 1355 C CA . PRO A 1 179 ? 1.719 34.799 -14.063 1.00 60.09 179 PRO A CA 1
ATOM 1356 C C . PRO A 1 179 ? 0.856 33.812 -13.264 1.00 60.09 179 PRO A C 1
ATOM 1358 O O . PRO A 1 179 ? 0.347 32.831 -13.805 1.00 60.09 179 PRO A O 1
ATOM 1361 N N . SER A 1 180 ? 0.650 34.121 -11.980 1.00 44.59 180 SER A N 1
ATOM 1362 C CA . SER A 1 180 ? -0.325 33.464 -11.104 1.00 44.59 180 SER A CA 1
ATOM 1363 C C . SER A 1 180 ? -1.741 33.615 -11.655 1.00 44.59 180 SER A C 1
ATOM 1365 O O . SER A 1 180 ? -2.230 34.729 -11.841 1.00 44.59 180 SER A O 1
ATOM 1367 N N . GLN A 1 181 ? -2.407 32.485 -11.883 1.00 51.84 181 GLN A N 1
ATOM 1368 C CA . GLN A 1 181 ? -3.807 32.424 -12.286 1.00 51.84 181 GLN A CA 1
ATOM 1369 C C . GLN A 1 181 ? -4.638 31.896 -11.108 1.00 51.84 181 GLN A C 1
ATOM 1371 O O . GLN A 1 181 ? -4.685 30.693 -10.849 1.00 51.84 181 GLN A O 1
ATOM 1376 N N . ASP A 1 182 ? -5.278 32.814 -10.382 1.00 53.50 182 ASP A N 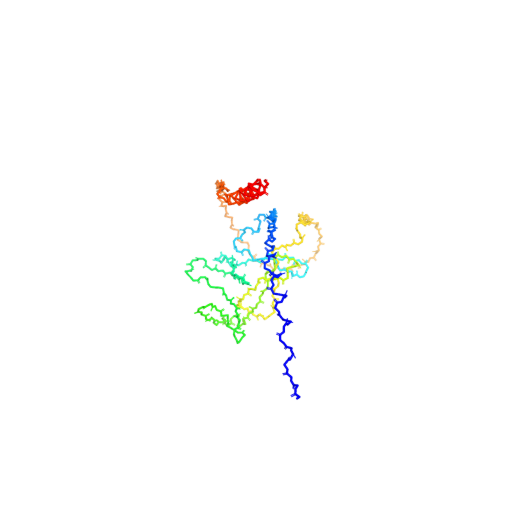1
ATOM 1377 C CA . ASP A 1 182 ? -6.252 32.506 -9.333 1.00 53.50 182 ASP A CA 1
ATOM 1378 C C . ASP A 1 182 ? -7.425 31.709 -9.919 1.00 53.50 182 ASP A C 1
ATOM 1380 O O . ASP A 1 182 ? -8.165 32.191 -10.781 1.00 53.50 182 ASP A O 1
ATOM 1384 N N . SER A 1 183 ? -7.604 30.475 -9.446 1.00 54.59 183 SER A N 1
ATOM 1385 C CA . SER A 1 183 ? -8.749 29.631 -9.795 1.00 54.59 183 SER A CA 1
ATOM 1386 C C . SER A 1 183 ? -9.740 29.562 -8.623 1.00 54.59 183 SER A C 1
ATOM 1388 O O . SER A 1 183 ? -9.324 29.305 -7.493 1.00 54.59 183 SER A O 1
ATOM 1390 N N . PRO A 1 184 ? -11.051 29.768 -8.857 1.00 58.12 184 PRO A N 1
ATOM 1391 C CA . PRO A 1 184 ? -12.058 29.831 -7.801 1.00 58.12 184 PRO A CA 1
ATOM 1392 C C . PRO A 1 184 ? -12.320 28.459 -7.162 1.00 58.12 184 PRO A C 1
ATOM 1394 O O . PRO A 1 184 ? -12.499 27.446 -7.842 1.00 58.12 184 PRO A O 1
ATOM 1397 N N . SER A 1 185 ? -12.386 28.445 -5.831 1.00 48.50 185 SER A N 1
ATOM 1398 C CA . SER A 1 185 ? -12.641 27.271 -4.998 1.00 48.50 185 SER A CA 1
ATOM 1399 C C . SER A 1 185 ? -14.053 26.708 -5.221 1.00 48.50 185 SER A C 1
ATOM 1401 O O . SER A 1 185 ? -15.068 27.328 -4.904 1.00 48.50 185 SER A O 1
ATOM 1403 N N . LYS A 1 186 ? -14.135 25.488 -5.767 1.00 49.38 186 LYS A N 1
ATOM 1404 C CA . LYS A 1 186 ? -15.389 24.726 -5.856 1.00 49.38 186 LYS A CA 1
ATOM 1405 C C . LYS A 1 186 ? -15.766 24.182 -4.478 1.00 49.38 186 LYS A C 1
ATOM 1407 O O . LYS A 1 186 ? -15.087 23.322 -3.928 1.00 49.38 186 LYS A O 1
ATOM 1412 N N . GLN A 1 187 ? -16.880 24.672 -3.951 1.00 55.28 187 GLN A N 1
ATOM 1413 C CA . GLN A 1 187 ? -17.495 24.220 -2.708 1.00 55.28 187 GLN A CA 1
ATOM 1414 C C . GLN A 1 187 ? -18.259 22.906 -2.965 1.00 55.28 187 GLN A C 1
ATOM 1416 O O . GLN A 1 187 ? -19.286 22.884 -3.646 1.00 55.28 187 GLN A O 1
ATOM 1421 N N . THR A 1 188 ? -17.727 21.787 -2.474 1.00 56.50 188 THR A N 1
ATOM 1422 C CA . THR A 1 188 ? -18.313 20.451 -2.659 1.00 56.50 188 THR A CA 1
ATOM 1423 C C . THR A 1 188 ? -19.441 20.227 -1.649 1.00 56.50 188 THR A C 1
ATOM 1425 O O . THR A 1 188 ? -19.211 20.132 -0.447 1.00 56.50 188 THR A O 1
ATOM 1428 N N . ASN A 1 189 ? -20.682 20.151 -2.134 1.00 49.16 189 ASN A N 1
ATOM 1429 C CA . ASN A 1 189 ? -21.879 19.942 -1.318 1.00 49.16 189 ASN A CA 1
ATOM 1430 C C . ASN A 1 189 ? -21.960 18.487 -0.805 1.00 49.16 189 ASN A C 1
ATOM 1432 O O . ASN A 1 189 ? -22.311 17.573 -1.549 1.00 49.16 189 ASN A O 1
ATOM 1436 N N . LEU A 1 190 ? -21.684 18.275 0.487 1.00 47.56 190 LEU A N 1
ATOM 1437 C CA . LEU A 1 190 ? -21.752 16.988 1.210 1.00 47.56 190 LEU A CA 1
ATOM 1438 C C . LEU A 1 190 ? -23.182 16.586 1.641 1.00 47.56 190 LEU A C 1
ATOM 1440 O O . LEU A 1 190 ? -23.376 15.897 2.638 1.00 47.56 190 LEU A O 1
ATOM 1444 N N . ALA A 1 191 ? -24.214 17.016 0.916 1.00 52.00 191 ALA A N 1
ATOM 1445 C CA . ALA A 1 191 ? -25.598 16.912 1.389 1.00 52.00 191 ALA A CA 1
ATOM 1446 C C . ALA A 1 191 ? -26.247 15.517 1.233 1.00 52.00 191 ALA A C 1
ATOM 1448 O O . ALA A 1 191 ? -27.353 15.312 1.724 1.00 52.00 191 ALA A O 1
ATOM 1449 N N . TRP A 1 192 ? -25.610 14.547 0.563 1.00 47.72 192 TRP A N 1
ATOM 1450 C CA . TRP A 1 192 ? -26.321 13.348 0.082 1.00 47.72 192 TRP A CA 1
ATOM 1451 C C . TRP A 1 192 ? -26.077 12.043 0.866 1.00 47.72 192 TRP A C 1
ATOM 1453 O O . TRP A 1 192 ? -26.795 11.070 0.652 1.00 47.72 192 TRP A O 1
ATOM 1463 N N . ILE A 1 193 ? -25.123 12.002 1.805 1.00 54.41 193 ILE A N 1
ATOM 1464 C CA . ILE A 1 193 ? -24.684 10.743 2.458 1.00 54.41 193 ILE A CA 1
ATOM 1465 C C . ILE A 1 193 ? -25.340 10.508 3.842 1.00 54.41 193 ILE A C 1
ATOM 1467 O O . ILE A 1 193 ? -25.263 9.416 4.397 1.00 54.41 193 ILE A O 1
ATOM 1471 N N . ALA A 1 194 ? -26.086 11.475 4.387 1.00 53.66 194 ALA A N 1
ATOM 1472 C CA . ALA A 1 194 ? -26.655 11.394 5.743 1.00 53.66 194 ALA A CA 1
ATOM 1473 C C . ALA A 1 194 ? -27.972 10.584 5.886 1.00 53.66 194 ALA A C 1
ATOM 1475 O O . ALA A 1 194 ? -28.483 10.429 6.994 1.00 53.66 194 ALA A O 1
ATOM 1476 N N . GLY A 1 195 ? -28.550 10.066 4.797 1.00 52.38 195 GLY A N 1
ATOM 1477 C CA . GLY A 1 195 ? -29.895 9.460 4.794 1.00 52.38 195 GLY A CA 1
ATOM 1478 C C . GLY A 1 195 ? -30.091 8.130 5.560 1.00 52.38 195 GLY A C 1
ATOM 1479 O O . GLY A 1 195 ? -31.118 7.980 6.224 1.00 52.38 195 GLY A O 1
ATOM 1480 N N . PRO A 1 196 ? -29.170 7.145 5.513 1.00 61.38 196 PRO A N 1
ATOM 1481 C CA . PRO A 1 196 ? -29.506 5.777 5.943 1.00 61.38 196 PRO A CA 1
ATOM 1482 C C . PRO A 1 196 ? -29.618 5.553 7.461 1.00 61.38 196 PRO A C 1
ATOM 1484 O O . PRO A 1 196 ? -30.381 4.697 7.906 1.00 61.38 196 PRO A O 1
ATOM 1487 N N . ILE A 1 197 ? -28.879 6.309 8.277 1.00 73.81 197 ILE A N 1
ATOM 1488 C CA . ILE A 1 197 ? -28.726 6.012 9.715 1.00 73.81 197 ILE A CA 1
ATOM 1489 C C . ILE A 1 197 ? -30.005 6.349 10.495 1.00 73.81 197 ILE A C 1
ATOM 1491 O O . ILE A 1 197 ? -30.418 5.606 11.388 1.00 73.81 197 ILE A O 1
ATOM 1495 N N . VAL A 1 198 ? -30.689 7.430 10.111 1.00 78.19 198 VAL A N 1
ATOM 1496 C CA . VAL A 1 198 ? -31.927 7.873 10.772 1.00 78.19 198 VAL A CA 1
ATOM 1497 C C . VAL A 1 198 ? -33.072 6.880 10.530 1.00 78.19 198 VAL A C 1
ATOM 1499 O O . VAL A 1 198 ? -33.864 6.613 11.435 1.00 78.19 198 VAL A O 1
ATOM 1502 N N . GLY A 1 199 ? -33.120 6.258 9.345 1.00 82.00 199 GLY A N 1
ATOM 1503 C CA . GLY A 1 199 ? -34.121 5.239 9.012 1.00 82.00 199 GLY A CA 1
ATOM 1504 C C . GLY A 1 199 ? -33.985 3.962 9.848 1.00 82.00 199 GLY A C 1
ATOM 1505 O O . GLY A 1 199 ? -34.994 3.397 10.276 1.00 82.00 199 GLY A O 1
ATOM 1506 N N . GLY A 1 200 ? -32.750 3.542 10.148 1.00 84.94 200 GLY A N 1
ATOM 1507 C CA . GLY A 1 200 ? -32.488 2.352 10.963 1.00 84.94 200 GLY A CA 1
ATOM 1508 C C . GLY A 1 200 ? -33.010 2.483 12.398 1.00 84.94 200 GLY A C 1
ATOM 1509 O O . GLY A 1 200 ? -33.695 1.587 12.893 1.00 84.94 200 GLY A O 1
ATOM 1510 N N . ILE A 1 201 ? -32.756 3.625 13.047 1.00 88.00 201 ILE A N 1
ATOM 1511 C CA . ILE A 1 201 ? -33.179 3.866 14.438 1.00 88.00 201 ILE A CA 1
ATOM 1512 C C . ILE A 1 201 ? -34.710 3.951 14.532 1.00 88.00 201 ILE A C 1
ATOM 1514 O O . ILE A 1 201 ? -35.314 3.331 15.411 1.00 88.00 201 ILE A O 1
ATOM 1518 N N . ALA A 1 202 ? -35.349 4.661 13.597 1.00 91.38 202 ALA A N 1
ATOM 1519 C CA . ALA A 1 202 ? -36.805 4.770 13.550 1.00 91.38 202 ALA A CA 1
ATOM 1520 C C . ALA A 1 202 ? -37.484 3.406 13.315 1.00 91.38 202 ALA A C 1
ATOM 1522 O O . ALA A 1 202 ? -38.477 3.089 13.973 1.00 91.38 202 ALA A O 1
ATOM 1523 N N . GLY A 1 203 ? -36.926 2.568 12.434 1.00 93.62 203 GLY A N 1
ATOM 1524 C CA . GLY A 1 203 ? -37.459 1.232 12.154 1.00 93.62 203 GLY A CA 1
ATOM 1525 C C . GLY A 1 203 ? -37.435 0.303 13.372 1.00 93.62 203 GLY A C 1
ATOM 1526 O O . GLY A 1 203 ? -38.441 -0.342 13.677 1.00 93.62 203 GLY A O 1
ATOM 1527 N N . ILE A 1 204 ? -36.324 0.274 14.117 1.00 93.12 204 ILE A N 1
ATOM 1528 C CA . ILE A 1 204 ? -36.193 -0.575 15.315 1.00 93.12 204 ILE A CA 1
ATOM 1529 C C . ILE A 1 204 ? -37.184 -0.145 16.407 1.00 93.12 204 ILE A C 1
ATOM 1531 O O . ILE A 1 204 ? -37.827 -0.999 17.025 1.00 93.12 204 ILE A O 1
ATOM 1535 N N . ALA A 1 205 ? -37.365 1.164 16.611 1.00 94.81 205 ALA A N 1
ATOM 1536 C CA . ALA A 1 205 ? -38.303 1.687 17.605 1.00 94.81 205 ALA A CA 1
ATOM 1537 C C . ALA A 1 205 ? -39.756 1.256 17.324 1.00 94.81 205 ALA A C 1
ATOM 1539 O O . ALA A 1 205 ? -40.473 0.855 18.243 1.00 94.81 205 ALA A O 1
ATOM 1540 N N . ILE A 1 206 ? -40.175 1.268 16.054 1.00 96.19 206 ILE A N 1
ATOM 1541 C CA . ILE A 1 206 ? -41.525 0.850 15.645 1.00 96.19 206 ILE A CA 1
ATOM 1542 C C . ILE A 1 206 ? -41.732 -0.651 15.896 1.00 96.19 206 ILE A C 1
ATOM 1544 O O . ILE A 1 206 ? -42.761 -1.044 16.450 1.00 96.19 206 ILE A O 1
ATOM 1548 N N . ILE A 1 207 ? -40.754 -1.496 15.551 1.00 95.25 207 ILE A N 1
ATOM 1549 C CA . ILE A 1 207 ? -40.861 -2.952 15.745 1.00 95.25 207 ILE A CA 1
ATOM 1550 C C . ILE A 1 207 ? -40.942 -3.304 17.236 1.00 95.25 207 ILE A C 1
ATOM 1552 O O . ILE A 1 207 ? -41.784 -4.120 17.630 1.00 95.25 207 ILE A O 1
ATOM 1556 N N . ALA A 1 208 ? -40.120 -2.675 18.080 1.00 96.12 208 ALA A N 1
ATOM 1557 C CA . ALA A 1 208 ? -40.159 -2.890 19.525 1.00 96.12 208 ALA A CA 1
ATOM 1558 C C . ALA A 1 208 ? -41.525 -2.498 20.118 1.00 96.12 208 ALA A C 1
ATOM 1560 O O . ALA A 1 208 ? -42.103 -3.251 20.907 1.00 96.12 208 ALA A O 1
ATOM 1561 N N . LEU A 1 209 ? -42.081 -1.364 19.680 1.00 96.81 209 LEU A N 1
ATOM 1562 C CA . LEU A 1 209 ? -43.369 -0.860 20.155 1.00 96.81 209 LEU A CA 1
ATOM 1563 C C . LEU A 1 209 ? -44.539 -1.762 19.729 1.00 96.81 209 LEU A C 1
ATOM 1565 O O . LEU A 1 209 ? -45.394 -2.086 20.556 1.00 96.81 209 LEU A O 1
ATOM 1569 N N . LEU A 1 210 ? -44.546 -2.251 18.485 1.00 96.56 210 LEU A N 1
ATOM 1570 C CA . LEU A 1 210 ? -45.545 -3.219 18.011 1.00 96.56 210 LEU A CA 1
ATOM 1571 C C . LEU A 1 210 ? -45.472 -4.540 18.787 1.00 96.56 210 LEU A C 1
ATOM 1573 O O . LEU A 1 210 ? -46.498 -5.060 19.233 1.00 96.56 210 LEU A O 1
ATOM 1577 N N . SER A 1 211 ? -44.259 -5.051 19.006 1.00 95.00 211 SER A N 1
ATOM 1578 C CA . SER A 1 211 ? -44.027 -6.288 19.762 1.00 95.00 211 SER A CA 1
ATOM 1579 C C . SER A 1 211 ? -44.554 -6.169 21.196 1.00 95.00 211 SER A C 1
ATOM 1581 O O . SER A 1 211 ? -45.252 -7.057 21.693 1.00 95.00 211 SER A O 1
ATOM 1583 N N . TRP A 1 212 ? -44.280 -5.036 21.848 1.00 96.31 212 TRP A N 1
ATOM 1584 C CA . TRP A 1 212 ? -44.752 -4.742 23.199 1.00 96.31 212 TRP A CA 1
ATOM 1585 C C . TRP A 1 212 ? -46.283 -4.675 23.286 1.00 96.31 212 TRP A C 1
ATOM 1587 O O . TRP A 1 212 ? -46.882 -5.277 24.183 1.00 96.31 212 TRP A O 1
ATOM 1597 N N . ILE A 1 213 ? -46.936 -4.005 22.328 1.00 96.69 213 ILE A N 1
ATOM 1598 C CA . ILE A 1 213 ? -48.402 -3.905 22.270 1.00 96.69 213 ILE A CA 1
ATOM 1599 C C . ILE A 1 213 ? -49.043 -5.292 22.147 1.00 96.69 213 ILE A C 1
ATOM 1601 O O . ILE A 1 213 ? -49.977 -5.600 22.890 1.00 96.69 213 ILE A O 1
ATOM 1605 N N . VAL A 1 214 ? -48.525 -6.163 21.275 1.00 95.75 214 VAL A N 1
ATOM 1606 C CA . VAL A 1 214 ? -49.057 -7.527 21.099 1.00 95.75 214 VAL A CA 1
ATOM 1607 C C . VAL A 1 214 ? -48.963 -8.341 22.396 1.00 95.75 214 VAL A C 1
ATOM 1609 O O . VAL A 1 214 ? -49.908 -9.053 22.752 1.00 95.75 214 VAL A O 1
ATOM 1612 N N . ILE A 1 215 ? -47.866 -8.208 23.148 1.00 94.69 215 ILE A N 1
ATOM 1613 C CA . ILE A 1 215 ? -47.695 -8.884 24.444 1.00 94.69 215 ILE A CA 1
ATOM 1614 C C . ILE A 1 215 ? -48.712 -8.371 25.472 1.00 94.69 215 ILE A C 1
ATOM 1616 O O . ILE A 1 215 ? -49.309 -9.170 26.201 1.00 94.69 215 ILE A O 1
ATOM 1620 N N . LEU A 1 216 ? -48.951 -7.057 25.524 1.00 93.88 216 LEU A N 1
ATOM 1621 C CA . LEU A 1 216 ? -49.936 -6.470 26.437 1.00 93.88 216 LEU A CA 1
ATOM 1622 C C . LEU A 1 216 ? -51.366 -6.916 26.117 1.00 93.88 216 LEU A C 1
ATOM 1624 O O . LEU A 1 216 ? -52.122 -7.233 27.037 1.00 93.88 216 LEU A O 1
ATOM 1628 N N . LEU A 1 217 ? -51.727 -6.988 24.834 1.00 94.25 217 LEU A N 1
ATOM 1629 C CA . LEU A 1 217 ? -53.047 -7.459 24.409 1.00 94.25 217 LEU A CA 1
ATOM 1630 C C . LEU A 1 217 ? -53.258 -8.935 24.770 1.00 94.25 217 LEU A C 1
ATOM 1632 O O . LEU A 1 217 ? -54.303 -9.290 25.316 1.00 94.25 217 LEU A O 1
ATOM 1636 N N . ARG A 1 218 ? -52.241 -9.784 24.575 1.00 92.12 218 ARG A N 1
ATOM 1637 C CA . ARG A 1 218 ? -52.301 -11.202 24.968 1.00 92.12 218 ARG A CA 1
ATOM 1638 C C . ARG A 1 218 ? -52.435 -11.401 26.475 1.00 92.12 218 ARG A C 1
ATOM 1640 O O . ARG A 1 218 ? -53.184 -12.270 26.907 1.00 92.12 218 ARG A O 1
ATOM 1647 N N . ARG A 1 219 ? -51.757 -10.582 27.283 1.00 90.19 219 ARG A N 1
ATOM 1648 C CA . ARG A 1 219 ? -51.872 -10.640 28.751 1.00 90.19 219 ARG A CA 1
ATOM 1649 C C . ARG A 1 219 ? -53.250 -10.225 29.266 1.00 90.19 219 ARG A C 1
ATOM 1651 O O . ARG A 1 219 ? -53.647 -10.696 30.326 1.00 90.19 219 ARG A O 1
ATOM 1658 N N . ARG A 1 220 ? -53.966 -9.361 28.540 1.00 86.81 220 ARG A N 1
ATOM 1659 C CA . ARG A 1 220 ? -55.336 -8.954 28.890 1.00 86.81 220 ARG A CA 1
ATOM 1660 C C . ARG A 1 220 ? -56.381 -9.995 28.498 1.00 86.81 220 ARG A C 1
ATOM 1662 O O . ARG A 1 220 ? -57.348 -10.130 29.222 1.00 86.81 220 ARG A O 1
ATOM 1669 N N . ALA A 1 221 ? -56.175 -10.731 27.407 1.00 82.62 221 ALA A N 1
ATOM 1670 C CA . ALA A 1 221 ? -57.101 -11.778 26.965 1.00 82.62 221 ALA A CA 1
ATOM 1671 C C . ALA A 1 221 ? -57.022 -13.079 27.792 1.00 82.62 221 ALA A C 1
ATOM 1673 O O . ALA A 1 221 ? -57.910 -13.917 27.695 1.00 82.62 221 ALA A O 1
ATOM 1674 N N . ALA A 1 222 ? -55.947 -13.269 28.565 1.00 72.75 222 ALA A N 1
ATOM 1675 C CA . ALA A 1 222 ? -55.750 -14.432 29.436 1.00 72.75 222 ALA A CA 1
ATOM 1676 C C . ALA A 1 222 ? -56.193 -14.198 30.897 1.00 72.75 222 ALA A C 1
ATOM 1678 O O . ALA A 1 222 ? -55.966 -15.064 31.742 1.00 72.75 222 ALA A O 1
ATOM 1679 N N . ARG A 1 223 ? -56.766 -13.029 31.203 1.00 57.81 223 ARG A N 1
ATOM 1680 C CA . ARG A 1 223 ? -57.456 -12.732 32.465 1.00 57.81 223 ARG A CA 1
ATOM 1681 C C . ARG A 1 223 ? -58.946 -12.626 32.195 1.00 57.81 223 ARG A C 1
ATOM 1683 O O . ARG A 1 223 ? -59.702 -13.046 33.091 1.00 57.81 223 ARG A O 1
#